Protein AF-A0A8H5ABA1-F1 (afdb_monomer)

Solvent-accessible surface area (backbone atoms only — not comparable to full-atom values): 14174 Å² total; per-residue (Å²): 134,87,80,93,85,85,88,86,86,80,90,87,81,85,88,85,90,87,79,84,88,81,73,95,83,83,89,69,83,81,77,75,75,82,76,82,90,79,86,84,88,84,86,84,89,81,84,84,83,75,89,74,81,84,80,85,84,81,91,81,83,88,80,76,78,70,69,76,76,66,73,81,74,84,78,81,83,79,94,67,97,70,80,78,72,83,76,75,87,69,77,74,77,87,76,84,76,78,67,54,47,31,68,56,52,50,43,66,71,47,44,64,60,54,41,71,76,38,77,88,59,51,71,73,55,53,51,49,56,51,53,51,52,61,68,74,49,56,66,71,60,54,49,52,35,40,53,55,19,51,49,42,39,50,53,45,42,71,77,38,73,85,68,71,93,74,84,80,82,77,71,93,62,76,97,71,92,75,82,95,69,80,97,80,73,92,64,49,42,95,88,73,68,51,111

Nearest PDB structures (foldseek):
  4y60-assembly1_C  TM=9.584E-01  e=4.873E-05  Mus musculus
  6jrp-assembly2_D  TM=9.651E-01  e=6.638E-05  Homo sapiens
  1j47-assembly1_A  TM=8.365E-01  e=3.161E-05  Homo sapiens
  7m5w-assembly1_A  TM=9.621E-01  e=2.751E-04  Homo sapiens
  2e6o-assembly1_A  TM=7.497E-01  e=4.177E-03  Homo sapiens

Sequence (195 aa):
MTQVISLVTPSQAMTPAHSPMDSDDYDRPRAFRALPDTPDSPSPRTAGLGRKRAAPINTSDASYGRLERLKLSTPSSMASNEATRDICLCTPAPKIPRPRNAFILYRQHHQAQVVARNPNLSNPDISKIIGEQWKDEPQEVKDNWKALADEEKQRHQQQYPDYRYQPRRGNKSQGHRSGSISADESGRCLKCNLR

Radius of gyration: 35.06 Å; Cα contacts (8 Å, |Δi|>4): 53; chains: 1; bounding box: 116×77×76 Å

pLDDT: mean 70.55, std 21.97, range [37.62, 98.69]

Foldseek 3Di:
DDDDDDDDDDDDDDDDDDDDPDDDDDPDPPPPDDDDDDDDDDDDDDDDDDDDDDDDDDPDPPPDPPPVVPPPDDDPDDDDPPPPPPDPPDDPDDDDDDQDALLRVQCVVCLVVLCVVPVPDDPVVSSVVSVVVVVVDDPVSSVVSRVVSVVSNVVSCVVCVPDDDDDDPDDPDDDDDDDDDDDDPPDADPVPRDD

InterPro domains:
  IPR009071 High mobility group box domain [PF00505] (96-164)
  IPR009071 High mobility group box domain [PS50118] (96-164)
  IPR009071 High mobility group box domain [SM00398] (95-165)
  IPR036910 High mobility group box domain superfamily [G3DSA:1.10.30.10] (93-175)
  IPR036910 High mobility group box domain superfamily [SSF47095] (95-174)
  IPR050140 SRY-related HMG-box transcription factor-like [PTHR10270] (53-176)

Structure (mmCIF, N/CA/C/O backbone):
data_AF-A0A8H5ABA1-F1
#
_entry.id   AF-A0A8H5ABA1-F1
#
loop_
_atom_site.group_PDB
_atom_site.id
_atom_site.type_symbol
_atom_site.label_atom_id
_atom_site.label_alt_id
_atom_site.label_comp_id
_atom_site.label_asym_id
_atom_site.label_entity_id
_atom_site.label_seq_id
_atom_site.pdbx_PDB_ins_code
_atom_site.Cartn_x
_atom_site.Cartn_y
_atom_site.Cartn_z
_atom_site.occupancy
_atom_site.B_iso_or_equiv
_atom_site.auth_seq_id
_atom_site.auth_comp_id
_at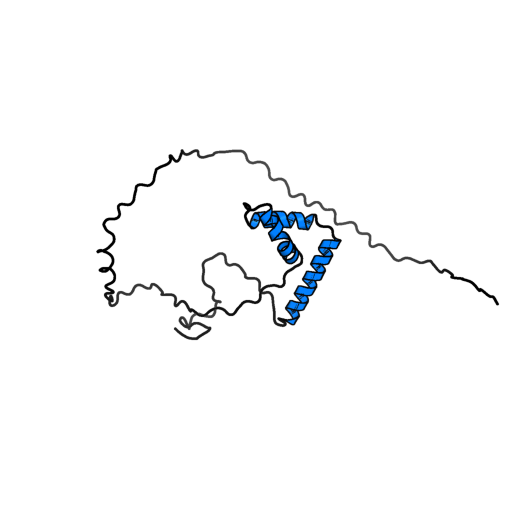om_site.auth_asym_id
_atom_site.auth_atom_id
_atom_site.pdbx_PDB_model_num
ATOM 1 N N . MET A 1 1 ? -59.395 -9.470 -33.424 1.00 51.16 1 MET A N 1
ATOM 2 C CA . MET A 1 1 ? -59.082 -10.906 -33.561 1.00 51.16 1 MET A CA 1
ATOM 3 C C . MET A 1 1 ? -57.761 -11.108 -32.816 1.00 51.16 1 MET A C 1
ATOM 5 O O . MET A 1 1 ? -56.730 -10.804 -33.387 1.00 51.16 1 MET A O 1
ATOM 9 N N . THR A 1 2 ? -57.718 -11.214 -31.477 1.00 44.34 2 THR A N 1
ATOM 10 C CA . THR A 1 2 ? -58.037 -12.405 -30.638 1.00 44.34 2 THR A CA 1
ATOM 11 C C . THR A 1 2 ? -57.297 -13.631 -31.197 1.00 44.34 2 THR A C 1
ATOM 13 O O . THR A 1 2 ? -57.563 -13.970 -32.342 1.00 44.34 2 THR A O 1
ATOM 16 N N . GLN A 1 3 ? -56.342 -14.299 -30.534 1.00 55.69 3 GLN A N 1
ATOM 17 C CA . GLN A 1 3 ? -56.341 -14.955 -29.207 1.00 55.69 3 GLN A CA 1
ATOM 18 C C . GLN A 1 3 ? -54.867 -15.122 -28.719 1.00 55.69 3 GLN A C 1
ATOM 20 O O . GLN A 1 3 ? -53.991 -15.350 -29.544 1.00 55.69 3 GLN A O 1
ATOM 25 N N . VAL A 1 4 ? -54.478 -14.741 -27.492 1.00 60.38 4 VAL A N 1
ATOM 26 C CA . VAL A 1 4 ? -54.249 -15.55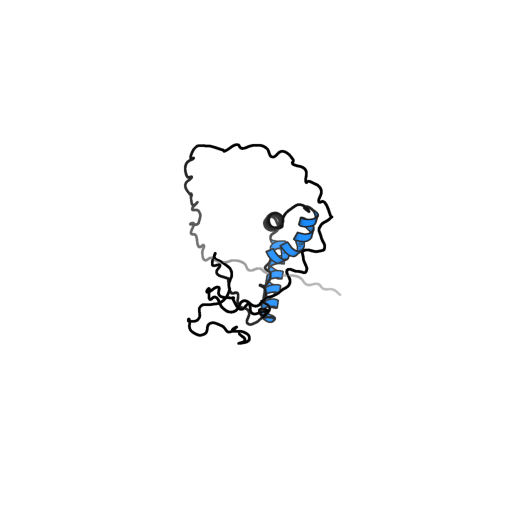8 -26.260 1.00 60.38 4 VAL A CA 1
ATOM 27 C C . VAL A 1 4 ? -54.007 -17.072 -26.421 1.00 60.38 4 VAL A C 1
ATOM 29 O O . VAL A 1 4 ? -54.824 -17.718 -27.055 1.00 60.38 4 VAL A O 1
ATOM 32 N N . ILE A 1 5 ? -52.935 -17.601 -25.793 1.00 62.62 5 ILE A N 1
ATOM 33 C CA . ILE A 1 5 ? -52.704 -18.948 -25.178 1.00 62.62 5 ILE A CA 1
ATOM 34 C C . ILE A 1 5 ? -51.274 -18.881 -24.573 1.00 62.62 5 ILE A C 1
ATOM 36 O O . ILE A 1 5 ? -50.308 -18.726 -25.310 1.00 62.62 5 ILE A O 1
ATOM 40 N N . SER A 1 6 ? -51.088 -18.622 -23.275 1.00 58.19 6 SER A N 1
ATOM 41 C CA . SER A 1 6 ? -51.145 -19.505 -22.088 1.00 58.19 6 SER A CA 1
ATOM 42 C C . SER A 1 6 ? -49.814 -20.184 -21.726 1.00 58.19 6 SER A C 1
ATOM 44 O O . SER A 1 6 ? -49.216 -20.928 -22.493 1.00 58.19 6 SER A O 1
ATOM 46 N N . LEU A 1 7 ? -49.408 -19.882 -20.492 1.00 65.62 7 LEU A N 1
ATOM 47 C CA . LEU A 1 7 ? -48.291 -20.378 -19.691 1.00 65.62 7 LEU A CA 1
ATOM 48 C C . LEU A 1 7 ? -48.479 -21.864 -19.353 1.00 65.62 7 LEU A C 1
ATOM 50 O O . LEU A 1 7 ? -49.601 -22.223 -19.018 1.00 65.62 7 LEU A O 1
ATOM 54 N N . VAL A 1 8 ? -47.407 -22.665 -19.303 1.00 68.31 8 VAL A N 1
ATOM 55 C CA . VAL A 1 8 ? -47.240 -23.792 -18.355 1.00 68.31 8 VAL A CA 1
ATOM 56 C C . VAL A 1 8 ? -45.751 -24.160 -18.259 1.00 68.31 8 VAL A C 1
ATOM 58 O O . VAL A 1 8 ? -45.113 -24.510 -19.249 1.00 68.31 8 VAL A O 1
ATOM 61 N N . THR A 1 9 ? -45.220 -24.111 -17.039 1.00 59.03 9 THR A N 1
ATOM 62 C CA . THR A 1 9 ? -44.038 -24.847 -16.570 1.00 59.03 9 THR A CA 1
ATOM 63 C C . THR A 1 9 ? -44.479 -26.166 -15.925 1.00 59.03 9 THR A C 1
ATOM 65 O O . THR A 1 9 ? -45.538 -26.226 -15.301 1.00 59.03 9 THR A O 1
ATOM 68 N N . PRO A 1 10 ? -43.641 -27.210 -15.996 1.00 64.19 10 PRO A N 1
ATOM 69 C CA . PRO A 1 10 ? -43.435 -28.076 -14.831 1.00 64.19 10 PRO A CA 1
ATOM 70 C C . PRO A 1 10 ? -41.925 -28.292 -14.607 1.00 64.19 10 PRO A C 1
ATOM 72 O O . PRO A 1 10 ? -41.175 -28.566 -15.536 1.00 64.19 10 PRO A O 1
ATOM 75 N N . SER A 1 11 ? -41.382 -27.964 -13.434 1.00 55.19 11 SER A N 1
ATOM 76 C CA . SER A 1 11 ? -41.339 -28.823 -12.240 1.00 55.19 11 SER A CA 1
ATOM 77 C C . SER A 1 11 ? -40.703 -30.187 -12.509 1.00 55.19 11 SER A C 1
ATOM 79 O O . SER A 1 11 ? -41.355 -31.083 -13.038 1.00 55.19 11 SER A O 1
ATOM 81 N N . GLN A 1 12 ? -39.452 -30.352 -12.074 1.00 58.91 12 GLN A N 1
ATOM 82 C CA . GLN A 1 12 ? -39.004 -31.596 -11.458 1.00 58.91 12 GLN A CA 1
ATOM 83 C C . GLN A 1 12 ? -37.875 -31.298 -10.466 1.00 58.91 12 GLN A C 1
ATOM 85 O O . GLN A 1 12 ? -36.869 -30.673 -10.794 1.00 58.91 12 GLN A O 1
ATOM 90 N N . ALA A 1 13 ? -38.110 -31.720 -9.230 1.00 48.12 13 ALA A N 1
ATOM 91 C CA . ALA A 1 13 ? -37.216 -31.649 -8.090 1.00 48.12 13 ALA A CA 1
ATOM 92 C C . ALA A 1 13 ? -36.907 -33.077 -7.594 1.00 48.12 13 ALA A C 1
ATOM 94 O O . ALA A 1 13 ? -37.678 -33.992 -7.876 1.00 48.12 13 ALA A O 1
ATOM 95 N N . MET A 1 14 ? -35.869 -33.171 -6.743 1.00 50.00 14 MET A N 1
ATOM 96 C CA . MET A 1 14 ? -35.534 -34.244 -5.770 1.00 50.00 14 MET A CA 1
ATOM 97 C C . MET A 1 14 ? -34.634 -35.387 -6.314 1.00 50.00 14 MET A C 1
ATOM 99 O O . MET A 1 14 ? -35.078 -36.162 -7.149 1.00 50.00 14 MET A O 1
ATOM 103 N N . THR A 1 15 ? -33.299 -35.349 -6.091 1.00 58.69 15 THR A N 1
ATOM 104 C CA . THR A 1 15 ? -32.461 -35.873 -4.948 1.00 58.69 15 THR A CA 1
ATOM 105 C C . THR A 1 15 ? -32.155 -37.393 -5.080 1.00 58.69 15 THR A C 1
ATOM 107 O O . THR A 1 15 ? -32.969 -38.056 -5.712 1.00 58.69 15 THR A O 1
ATOM 110 N N . PRO A 1 16 ? -31.033 -37.995 -4.567 1.00 56.44 16 PRO A N 1
ATOM 111 C CA . PRO A 1 16 ? -30.396 -37.709 -3.267 1.00 56.44 16 PRO A CA 1
ATOM 112 C C . PRO A 1 16 ? -28.855 -37.874 -3.095 1.00 56.44 16 PRO A C 1
ATOM 114 O O . PRO A 1 16 ? -28.155 -38.506 -3.874 1.00 56.44 16 PRO A O 1
ATOM 117 N N . ALA A 1 17 ? -28.388 -37.280 -1.987 1.00 48.94 17 ALA A N 1
ATOM 118 C CA . ALA A 1 17 ? -27.427 -37.759 -0.977 1.00 48.94 17 ALA A CA 1
ATOM 119 C C . ALA A 1 17 ? -26.106 -38.468 -1.361 1.00 48.94 17 ALA A C 1
ATOM 121 O O . ALA A 1 17 ? -26.095 -39.615 -1.791 1.00 48.94 17 ALA A O 1
ATOM 122 N N . HIS A 1 18 ? -24.994 -37.831 -0.971 1.00 48.66 18 HIS A N 1
ATOM 123 C CA . HIS A 1 18 ? -23.784 -38.433 -0.377 1.00 48.66 18 HIS A CA 1
ATOM 124 C C . HIS A 1 18 ? -22.850 -37.279 0.033 1.00 48.66 18 HIS A C 1
ATOM 126 O O . HIS A 1 18 ? -22.703 -36.335 -0.731 1.00 48.66 18 HIS A O 1
ATOM 132 N N . SER A 1 19 ? -22.088 -37.261 1.117 1.00 55.72 19 SER A N 1
ATOM 133 C CA . SER A 1 19 ? -22.334 -37.515 2.536 1.00 55.72 19 SER A CA 1
ATOM 134 C C . SER A 1 19 ? -21.468 -36.475 3.277 1.00 55.72 19 SER A C 1
ATOM 136 O O . SER A 1 19 ? -20.511 -35.959 2.689 1.00 55.72 19 SER A O 1
ATOM 138 N N . PRO A 1 20 ? -21.777 -36.143 4.536 1.00 56.31 20 PRO A N 1
ATOM 139 C CA . PRO A 1 20 ? -21.036 -35.150 5.304 1.00 56.31 20 PRO A CA 1
ATOM 140 C C . PRO A 1 20 ? -19.665 -35.708 5.713 1.00 56.31 20 PRO A C 1
ATOM 142 O O . PRO A 1 20 ? -19.592 -36.785 6.302 1.00 56.31 20 PRO A O 1
ATOM 145 N N . MET A 1 21 ? -18.577 -34.983 5.427 1.00 53.56 21 MET A N 1
ATOM 146 C CA . MET A 1 21 ? -17.351 -35.153 6.209 1.00 53.56 21 MET A CA 1
ATOM 147 C C . MET A 1 21 ? -17.543 -34.410 7.525 1.00 53.56 21 MET A C 1
ATOM 149 O O . MET A 1 21 ? -17.307 -33.209 7.627 1.00 53.56 21 MET A O 1
ATOM 153 N N . ASP A 1 22 ? -18.045 -35.165 8.491 1.00 47.31 22 ASP A N 1
ATOM 154 C CA . ASP A 1 22 ? -17.923 -34.884 9.907 1.00 47.31 22 ASP A CA 1
ATOM 155 C C . ASP A 1 22 ? -16.508 -35.275 10.349 1.00 47.31 22 ASP A C 1
ATOM 157 O O . ASP A 1 22 ? -16.090 -36.425 10.192 1.00 47.31 22 ASP A O 1
ATOM 161 N N . SER A 1 23 ? -15.761 -34.293 10.837 1.00 51.62 23 SER A N 1
ATOM 162 C CA . SER A 1 23 ? -14.707 -34.522 11.818 1.00 51.62 23 SER A CA 1
ATOM 163 C C . SER A 1 23 ? -14.341 -33.176 12.427 1.00 51.62 23 SER A C 1
ATOM 165 O O . SER A 1 23 ? -13.469 -32.451 11.939 1.00 51.62 23 SER A O 1
ATOM 167 N N . ASP A 1 24 ? -15.090 -32.854 13.477 1.00 53.28 24 ASP A N 1
ATOM 168 C CA . ASP A 1 24 ? -14.628 -32.103 14.636 1.00 53.28 24 ASP A CA 1
ATOM 169 C C . ASP A 1 24 ? -13.178 -32.474 14.993 1.00 53.28 24 ASP A C 1
ATOM 171 O O . ASP A 1 24 ? -12.938 -33.576 15.475 1.00 53.28 24 ASP A O 1
ATOM 175 N N . ASP A 1 25 ? -12.216 -31.573 14.757 1.00 53.62 25 ASP A N 1
ATOM 176 C CA . ASP A 1 25 ? -10.965 -31.467 15.538 1.00 53.62 25 ASP A CA 1
ATOM 177 C C . ASP A 1 25 ? -10.196 -30.180 15.165 1.00 53.62 25 ASP A C 1
ATOM 179 O O . ASP A 1 25 ? -9.108 -30.213 14.596 1.00 53.62 25 ASP A O 1
ATOM 183 N N . TYR A 1 26 ? -10.763 -28.996 15.421 1.00 50.25 26 TYR A N 1
ATOM 184 C CA . TYR A 1 26 ? -9.972 -27.749 15.392 1.00 50.25 26 TYR A CA 1
ATOM 185 C C . TYR A 1 26 ? -10.274 -26.795 16.548 1.00 50.25 26 TYR A C 1
ATOM 187 O O . TYR A 1 26 ? -9.886 -25.627 16.505 1.00 50.25 26 TYR A O 1
ATOM 195 N N . ASP A 1 27 ? -10.874 -27.305 17.624 1.00 55.22 27 ASP A N 1
ATOM 196 C CA . ASP A 1 27 ? -10.922 -26.598 18.899 1.00 55.22 27 ASP A CA 1
ATOM 197 C C . ASP A 1 27 ? -9.919 -27.216 19.875 1.00 55.22 27 ASP A C 1
ATOM 199 O O . ASP A 1 27 ? -10.222 -28.054 20.724 1.00 55.22 27 ASP A O 1
ATOM 203 N N . ARG A 1 28 ? -8.656 -26.810 19.720 1.00 50.25 28 ARG A N 1
ATOM 204 C CA . ARG A 1 28 ? -7.678 -26.938 20.796 1.00 50.25 28 ARG A CA 1
ATOM 205 C C . ARG A 1 28 ? -7.154 -25.551 21.142 1.00 50.25 28 ARG A C 1
ATOM 207 O O . ARG A 1 28 ? -6.249 -25.061 20.458 1.00 50.25 28 ARG A O 1
ATOM 214 N N . PRO A 1 29 ? -7.638 -24.917 22.224 1.00 51.06 29 PRO A N 1
ATOM 215 C CA . PRO A 1 29 ? -6.993 -23.728 22.741 1.00 51.06 29 PRO A CA 1
ATOM 216 C C . PRO A 1 29 ? -5.587 -24.125 23.188 1.00 51.06 29 PRO A C 1
ATOM 218 O O . PRO A 1 29 ? -5.384 -24.903 24.125 1.00 51.06 29 PRO A O 1
ATOM 221 N N . ARG A 1 30 ? -4.577 -23.598 22.494 1.00 52.47 30 ARG A N 1
ATOM 222 C CA . ARG A 1 30 ? -3.191 -23.667 22.949 1.00 52.47 30 ARG A CA 1
ATOM 223 C C . ARG A 1 30 ? -3.074 -22.760 24.168 1.00 52.47 30 ARG A C 1
ATOM 225 O O . ARG A 1 30 ? -2.699 -21.598 24.050 1.00 52.47 30 ARG A O 1
ATOM 232 N N . ALA A 1 31 ? -3.406 -23.312 25.331 1.00 48.41 31 ALA A N 1
ATOM 233 C CA . ALA A 1 31 ? -3.096 -22.748 26.630 1.00 48.41 31 ALA A CA 1
ATOM 234 C C . ALA A 1 31 ? -1.573 -22.584 26.731 1.00 48.41 31 ALA A C 1
ATOM 236 O O . ALA A 1 31 ? -0.842 -23.495 27.127 1.00 48.41 31 ALA A O 1
ATOM 237 N N . PHE A 1 32 ? -1.072 -21.420 26.320 1.00 47.56 32 PHE A N 1
ATOM 238 C CA . PHE A 1 32 ? 0.239 -20.977 26.745 1.00 47.56 32 PHE A CA 1
ATOM 239 C C . PHE A 1 32 ? 0.113 -20.609 28.214 1.00 47.56 32 PHE A C 1
ATOM 241 O O . PHE A 1 32 ? -0.522 -19.627 28.585 1.00 47.56 32 PHE A O 1
ATOM 248 N N . ARG A 1 33 ? 0.680 -21.497 29.028 1.00 52.53 33 ARG A N 1
ATOM 249 C CA . ARG A 1 33 ? 0.910 -21.345 30.457 1.00 52.53 33 ARG A CA 1
ATOM 250 C C . ARG A 1 33 ? 1.321 -19.907 30.775 1.00 52.53 33 ARG A C 1
ATOM 252 O O . ARG A 1 33 ? 2.333 -19.430 30.263 1.00 52.53 33 ARG A O 1
ATOM 259 N N . ALA A 1 34 ? 0.537 -19.268 31.638 1.00 48.47 34 ALA A N 1
ATOM 260 C CA . ALA A 1 34 ? 0.947 -18.086 32.371 1.00 48.47 34 ALA A CA 1
ATOM 261 C C . ALA A 1 34 ? 2.266 -18.397 33.097 1.00 48.47 34 ALA A C 1
ATOM 263 O O . ALA A 1 34 ? 2.369 -19.403 33.804 1.00 48.47 34 ALA A O 1
ATOM 264 N N . LEU A 1 35 ? 3.284 -17.572 32.863 1.00 51.94 35 LEU A N 1
ATOM 265 C CA . LEU A 1 35 ? 4.481 -17.554 33.693 1.00 51.94 35 LEU A CA 1
ATOM 266 C C . LEU A 1 35 ? 4.180 -16.714 34.944 1.00 51.94 35 LEU A C 1
ATOM 268 O O . LEU A 1 35 ? 3.518 -15.685 34.811 1.00 51.94 35 LEU A O 1
ATOM 272 N N . PRO A 1 36 ? 4.620 -17.156 36.133 1.00 54.94 36 PRO A N 1
ATOM 273 C CA . PRO A 1 36 ? 4.334 -16.481 37.392 1.00 54.94 36 PRO A CA 1
ATOM 274 C C . PRO A 1 36 ? 5.059 -15.137 37.515 1.00 54.94 36 PRO A C 1
ATOM 276 O O . PRO A 1 36 ? 6.188 -14.973 37.045 1.00 54.94 36 PRO A O 1
ATOM 279 N N . ASP A 1 37 ? 4.383 -14.213 38.195 1.00 42.53 37 ASP A N 1
ATOM 280 C CA . ASP A 1 37 ? 4.846 -12.885 38.583 1.00 42.53 37 ASP A CA 1
ATOM 281 C C . ASP A 1 37 ? 6.183 -12.933 39.335 1.00 42.53 37 ASP A C 1
ATOM 283 O O . ASP A 1 37 ? 6.327 -13.615 40.351 1.00 42.53 37 ASP A O 1
ATOM 287 N N . THR A 1 38 ? 7.162 -12.159 38.863 1.00 58.75 38 THR A N 1
ATOM 288 C CA . THR A 1 38 ? 8.376 -11.845 39.626 1.00 58.75 38 THR A CA 1
ATOM 289 C C . THR A 1 38 ? 8.263 -10.438 40.222 1.00 58.75 38 THR A C 1
ATOM 291 O O . THR A 1 38 ? 8.012 -9.497 39.463 1.00 58.75 38 THR A O 1
ATOM 294 N N . PRO A 1 39 ? 8.466 -10.266 41.540 1.00 49.66 39 PRO A N 1
ATOM 295 C CA . PRO A 1 39 ? 8.353 -8.978 42.211 1.00 49.66 39 PRO A CA 1
ATOM 296 C C . PRO A 1 39 ? 9.597 -8.087 42.042 1.00 49.66 39 PRO A C 1
ATOM 298 O O . PRO A 1 39 ? 10.729 -8.536 42.179 1.00 49.66 39 PRO A O 1
ATOM 301 N N . ASP A 1 40 ? 9.294 -6.820 41.762 1.00 39.88 40 ASP A N 1
ATOM 302 C CA . ASP A 1 40 ? 9.840 -5.551 42.271 1.00 39.88 40 ASP A CA 1
ATOM 303 C C . ASP A 1 40 ? 11.366 -5.261 42.376 1.00 39.88 40 ASP A C 1
ATOM 305 O O . ASP A 1 40 ? 12.124 -5.919 43.085 1.00 39.88 40 ASP A O 1
ATOM 309 N N . SER A 1 41 ? 11.692 -4.081 41.815 1.00 37.62 41 SER A N 1
ATOM 310 C CA . SER A 1 41 ? 12.657 -3.050 42.264 1.00 37.62 41 SER A CA 1
ATOM 311 C C . SER A 1 41 ? 14.141 -3.082 41.837 1.00 37.62 41 SER A C 1
ATOM 313 O O . SER A 1 41 ? 14.695 -4.153 41.604 1.00 37.62 41 SER A O 1
ATOM 315 N N . PRO A 1 42 ? 14.860 -1.921 41.820 1.00 48.91 42 PRO A N 1
ATOM 316 C CA . PRO A 1 42 ? 14.418 -0.515 41.927 1.00 48.91 42 PRO A CA 1
ATOM 317 C C . PRO A 1 42 ? 14.987 0.454 40.851 1.00 48.91 42 PRO A C 1
ATOM 319 O O . PRO A 1 42 ? 15.981 0.203 40.172 1.00 48.91 42 PRO A O 1
ATOM 322 N N . SER A 1 43 ? 14.355 1.628 40.757 1.00 48.88 43 SER A N 1
ATOM 323 C CA . SER A 1 43 ? 14.750 2.818 39.980 1.00 48.88 43 SER A CA 1
ATOM 324 C C . SER A 1 43 ? 16.113 3.425 40.360 1.00 48.88 43 SER A C 1
ATOM 326 O O . SER A 1 43 ? 16.466 3.427 41.539 1.00 48.88 43 SER A O 1
ATOM 328 N N . PRO A 1 44 ? 16.759 4.178 39.448 1.00 46.34 44 PRO A N 1
ATOM 329 C CA . PRO A 1 44 ? 17.632 5.284 39.817 1.00 46.34 44 PRO A CA 1
ATOM 330 C C . PRO A 1 44 ? 16.985 6.644 39.510 1.00 46.34 44 PRO A C 1
ATOM 332 O O . PRO A 1 44 ? 16.639 6.975 38.376 1.00 46.34 44 PRO A O 1
ATOM 335 N N . ARG A 1 45 ? 16.865 7.455 40.563 1.00 46.25 45 ARG A N 1
ATOM 336 C CA . ARG A 1 45 ? 16.686 8.910 40.511 1.00 46.25 45 ARG A CA 1
ATOM 337 C C . ARG A 1 45 ? 18.034 9.569 40.211 1.00 46.25 45 ARG A C 1
ATOM 339 O O . ARG A 1 45 ? 18.955 9.355 40.986 1.00 46.25 45 ARG A O 1
ATOM 346 N N . THR A 1 46 ? 18.109 10.465 39.230 1.00 47.44 46 THR A N 1
ATOM 347 C CA . THR A 1 46 ? 19.063 11.597 39.194 1.00 47.44 46 THR A CA 1
ATOM 348 C C . THR A 1 46 ? 18.433 12.724 38.359 1.00 47.44 46 THR A C 1
ATOM 350 O O . THR A 1 46 ? 18.013 12.523 37.229 1.00 47.44 46 THR A O 1
ATOM 353 N N . ALA A 1 47 ? 18.021 13.816 39.006 1.00 44.31 47 ALA A N 1
ATOM 354 C CA . ALA A 1 47 ? 18.759 15.079 39.149 1.00 44.31 47 ALA A CA 1
ATOM 355 C C . ALA A 1 47 ? 18.572 16.025 37.941 1.00 44.31 47 ALA A C 1
ATOM 357 O O . ALA A 1 47 ? 18.878 15.698 36.799 1.00 44.31 47 ALA A O 1
ATOM 358 N N . GLY A 1 48 ? 18.003 17.201 38.224 1.00 43.34 48 GLY A N 1
ATOM 359 C CA . GLY A 1 48 ? 17.490 18.151 37.243 1.00 43.34 48 GLY A CA 1
ATOM 360 C C . GLY A 1 48 ? 18.546 18.818 36.363 1.00 43.34 48 GLY A C 1
ATOM 361 O O . GLY A 1 48 ? 19.622 19.207 36.813 1.00 43.34 48 GLY A O 1
ATOM 362 N N . LEU A 1 49 ? 18.179 19.032 35.100 1.00 53.53 49 LEU A N 1
ATOM 363 C CA . LEU A 1 49 ? 18.935 19.858 34.168 1.00 53.53 49 LEU A CA 1
ATOM 364 C C . LEU A 1 49 ? 18.402 21.291 34.226 1.00 53.53 49 LEU A C 1
ATOM 366 O O . LEU A 1 49 ? 17.402 21.653 33.604 1.00 53.53 49 LEU A O 1
ATOM 370 N N . GLY A 1 50 ? 19.093 22.107 35.021 1.00 44.41 50 GLY A N 1
ATOM 371 C CA . GLY A 1 50 ? 18.978 23.557 34.979 1.00 44.41 50 GLY A CA 1
ATOM 372 C C . GLY A 1 50 ? 19.325 24.086 33.587 1.00 44.41 50 GLY A C 1
ATOM 373 O O . GLY A 1 50 ? 20.304 23.674 32.966 1.00 44.41 50 GLY A O 1
ATOM 374 N N . ARG A 1 51 ? 18.510 25.024 33.105 1.00 53.28 51 ARG A N 1
ATOM 375 C CA . ARG A 1 51 ? 18.710 25.751 31.848 1.00 53.28 51 ARG A CA 1
ATOM 376 C C . ARG A 1 51 ? 20.035 26.518 31.921 1.00 53.28 51 ARG A C 1
ATOM 378 O O . ARG A 1 51 ? 20.163 27.443 32.720 1.00 53.28 51 ARG A O 1
ATOM 385 N N . LYS A 1 52 ? 21.015 26.161 31.092 1.00 52.31 52 LYS A N 1
ATOM 386 C CA . LYS A 1 52 ? 22.238 26.951 30.885 1.00 52.31 52 LYS A CA 1
ATOM 387 C C . LYS A 1 52 ? 22.082 27.676 29.543 1.00 52.31 52 LYS A C 1
ATOM 389 O O . LYS A 1 52 ? 21.943 27.035 28.507 1.00 52.31 52 LYS A O 1
ATOM 394 N N . ARG A 1 53 ? 22.012 29.010 29.585 1.00 50.91 53 ARG A N 1
ATOM 395 C CA . ARG A 1 53 ? 21.971 29.897 28.407 1.00 50.91 53 ARG A CA 1
ATOM 396 C C . ARG A 1 53 ? 23.243 29.712 27.567 1.00 50.91 53 ARG A C 1
ATOM 398 O O . ARG A 1 53 ? 24.322 29.568 28.135 1.00 50.91 53 ARG A O 1
ATOM 405 N N . ALA A 1 54 ? 23.114 29.757 26.241 1.00 55.00 54 ALA A N 1
ATOM 406 C CA . ALA A 1 54 ? 24.252 29.817 25.327 1.00 55.00 54 ALA A CA 1
ATOM 407 C C . ALA A 1 54 ? 24.949 31.188 25.429 1.00 55.00 54 ALA A C 1
ATOM 409 O O . ALA A 1 54 ? 24.277 32.220 25.470 1.00 55.00 54 ALA A O 1
ATOM 410 N N . ALA A 1 55 ? 26.282 31.189 25.490 1.00 60.38 55 ALA A N 1
ATOM 411 C CA . ALA A 1 55 ? 27.101 32.399 25.440 1.00 60.38 55 ALA A CA 1
ATOM 412 C C . ALA A 1 55 ? 27.164 32.959 24.001 1.00 60.38 55 ALA A C 1
ATOM 414 O O . ALA A 1 55 ? 27.125 32.172 23.051 1.00 60.38 55 ALA A O 1
ATOM 415 N N . PRO A 1 56 ? 27.261 34.288 23.811 1.00 56.69 56 PRO A N 1
ATOM 416 C CA . PRO A 1 56 ? 27.336 34.890 22.485 1.00 56.69 56 PRO A CA 1
ATOM 417 C C . PRO A 1 56 ? 28.710 34.657 21.843 1.00 56.69 56 PRO A C 1
ATOM 419 O O . PRO A 1 56 ? 29.752 34.765 22.489 1.00 56.69 56 PRO A O 1
ATOM 422 N N . ILE A 1 57 ? 28.693 34.341 20.551 1.00 56.59 57 ILE A N 1
ATOM 423 C CA . ILE A 1 57 ? 29.878 34.122 19.719 1.00 56.59 57 ILE A CA 1
ATOM 424 C C . ILE A 1 57 ? 30.497 35.492 19.407 1.00 56.59 57 ILE A C 1
ATOM 426 O O . ILE A 1 57 ? 29.849 36.327 18.781 1.00 56.59 57 ILE A O 1
ATOM 430 N N . ASN A 1 58 ? 31.736 35.728 19.843 1.00 51.94 58 ASN A N 1
ATOM 431 C CA . ASN A 1 58 ? 32.512 36.908 19.458 1.00 51.94 58 ASN A CA 1
ATOM 432 C C . ASN A 1 58 ? 33.102 36.694 18.049 1.00 51.94 58 ASN A C 1
ATOM 434 O O . ASN A 1 58 ? 33.816 35.721 17.811 1.00 51.94 58 ASN A O 1
ATOM 438 N N . THR A 1 59 ? 32.764 37.571 17.104 1.00 56.69 59 THR A N 1
ATOM 439 C CA . THR A 1 59 ? 33.072 37.469 15.668 1.00 56.69 59 THR A CA 1
ATOM 440 C C . THR A 1 59 ? 34.296 38.295 15.265 1.00 56.69 59 THR A C 1
ATOM 442 O O . THR A 1 59 ? 34.198 39.137 14.373 1.00 56.69 59 THR A O 1
ATOM 445 N N . SER A 1 60 ? 35.456 38.080 15.889 1.00 56.81 60 SER A N 1
ATOM 446 C CA . SER A 1 60 ? 36.662 38.848 15.529 1.00 56.81 60 SER A CA 1
ATOM 447 C C . SER A 1 60 ? 37.937 38.034 15.307 1.00 56.81 60 SER A C 1
ATOM 449 O O . SER A 1 60 ? 39.019 38.588 15.453 1.00 56.81 60 SER A O 1
ATOM 451 N N . ASP A 1 61 ? 37.850 36.761 14.907 1.00 53.91 61 ASP A N 1
ATOM 452 C CA . ASP A 1 61 ? 39.055 36.036 14.457 1.00 53.91 61 ASP A CA 1
ATOM 453 C C . ASP A 1 61 ? 38.794 35.010 13.338 1.00 53.91 61 ASP A C 1
ATOM 455 O O . ASP A 1 61 ? 39.186 33.845 13.394 1.00 53.91 61 ASP A O 1
ATOM 459 N N . ALA A 1 62 ? 38.043 35.422 12.312 1.00 54.41 62 ALA A N 1
ATOM 460 C CA . ALA A 1 62 ? 37.519 34.515 11.287 1.00 54.41 62 ALA A CA 1
ATOM 461 C C . ALA A 1 62 ? 38.098 34.705 9.872 1.00 54.41 62 ALA A C 1
ATOM 463 O O . ALA A 1 62 ? 37.431 34.321 8.912 1.00 54.41 62 ALA A O 1
ATOM 464 N N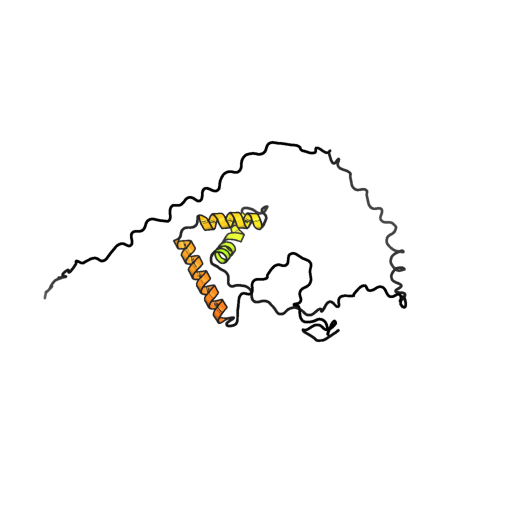 . SER A 1 63 ? 39.308 35.251 9.687 1.00 59.03 63 SER A N 1
ATOM 465 C CA . SER A 1 63 ? 39.827 35.414 8.311 1.00 59.03 63 SER A CA 1
ATOM 466 C C . SER A 1 63 ? 41.303 35.138 8.035 1.00 59.03 63 SER A C 1
ATOM 468 O O . SER A 1 63 ? 41.636 35.034 6.858 1.00 59.03 63 SER A O 1
ATOM 470 N N . TYR A 1 64 ? 42.178 34.893 9.017 1.00 55.25 64 TYR A N 1
ATOM 471 C CA . TYR A 1 64 ? 43.611 34.720 8.699 1.00 55.25 64 TYR A CA 1
ATOM 472 C C . TYR A 1 64 ? 44.203 33.328 8.970 1.00 55.25 64 TYR A C 1
ATOM 474 O O . TYR A 1 64 ? 45.240 32.992 8.408 1.00 55.25 64 TYR A O 1
ATOM 482 N N . GLY A 1 65 ? 43.521 32.451 9.714 1.00 52.03 65 GLY A N 1
ATOM 483 C CA . GLY A 1 65 ? 44.049 31.111 10.029 1.00 52.03 65 GLY A CA 1
ATOM 484 C C . GLY A 1 65 ? 43.720 29.989 9.031 1.00 52.03 65 GLY A C 1
ATOM 485 O O . GLY A 1 65 ? 44.260 28.890 9.148 1.00 52.03 65 GLY A O 1
ATOM 486 N N . ARG A 1 66 ? 42.807 30.206 8.070 1.00 53.56 66 ARG A N 1
ATOM 487 C CA . ARG A 1 66 ? 42.254 29.114 7.236 1.00 53.56 66 ARG A CA 1
ATOM 488 C C . ARG A 1 66 ? 42.965 28.899 5.893 1.00 53.56 66 ARG A C 1
ATOM 490 O O . ARG A 1 66 ? 42.803 27.828 5.316 1.00 53.56 66 ARG A O 1
ATOM 497 N N . LEU A 1 67 ? 43.776 29.844 5.418 1.00 50.25 67 LEU A N 1
ATOM 498 C CA . LEU A 1 67 ? 44.492 29.694 4.139 1.00 50.25 67 LEU A CA 1
ATOM 499 C C . LEU A 1 67 ? 45.874 29.031 4.270 1.00 50.25 67 LEU A C 1
ATOM 501 O O . LEU A 1 67 ? 46.314 28.378 3.331 1.00 50.25 67 LEU A O 1
ATOM 505 N N . GLU A 1 68 ? 46.518 29.075 5.440 1.00 48.62 68 GLU A N 1
ATOM 506 C CA . GLU A 1 68 ? 47.784 28.348 5.671 1.00 48.62 68 GLU A CA 1
ATOM 507 C C . GLU A 1 68 ? 47.588 26.835 5.887 1.00 48.62 68 GLU A C 1
ATOM 509 O O . GLU A 1 68 ? 48.529 26.055 5.765 1.00 48.62 68 GLU A O 1
ATOM 514 N N . ARG A 1 69 ? 46.349 26.372 6.113 1.00 56.34 69 ARG A N 1
ATOM 515 C CA . ARG A 1 69 ? 46.014 24.937 6.201 1.00 56.34 69 ARG A CA 1
ATOM 516 C C . ARG A 1 69 ? 45.555 24.341 4.859 1.00 56.34 69 ARG A C 1
ATOM 518 O O . ARG A 1 69 ? 44.782 23.389 4.836 1.00 56.34 69 ARG A O 1
ATOM 525 N N . LEU A 1 70 ? 46.009 24.905 3.741 1.00 53.75 70 LEU A N 1
ATOM 526 C CA . LEU A 1 70 ? 45.859 24.319 2.400 1.00 53.75 70 LEU A CA 1
ATOM 527 C C . LEU A 1 70 ? 47.212 24.029 1.727 1.00 53.75 70 LEU A C 1
ATOM 529 O O . LEU A 1 70 ? 47.264 23.754 0.531 1.00 53.75 70 LEU A O 1
ATOM 533 N N . LYS A 1 71 ? 48.314 24.021 2.488 1.00 48.22 71 LYS A N 1
ATOM 534 C CA . LYS A 1 71 ? 49.581 23.447 2.023 1.00 48.22 71 LYS A CA 1
ATOM 535 C C . LYS A 1 71 ? 49.506 21.922 2.121 1.00 48.22 71 LYS A C 1
ATOM 537 O O . LYS A 1 71 ? 49.793 21.338 3.161 1.00 48.22 71 LYS A O 1
ATOM 542 N N . LEU A 1 72 ? 49.092 21.282 1.029 1.00 45.91 72 LEU A N 1
ATOM 543 C CA . LEU A 1 72 ? 49.309 19.856 0.789 1.00 45.91 72 LEU A CA 1
ATOM 544 C C . LEU A 1 72 ? 50.800 19.640 0.502 1.00 45.91 72 LEU A C 1
ATOM 546 O O . LEU A 1 72 ? 51.243 19.677 -0.642 1.00 45.91 72 LEU A O 1
ATOM 550 N N . SER A 1 73 ? 51.589 19.445 1.553 1.00 46.41 73 SER A N 1
ATOM 551 C CA . SER A 1 73 ? 52.872 18.760 1.452 1.00 46.41 73 SER A CA 1
ATOM 552 C C . SER A 1 73 ? 52.596 17.264 1.322 1.00 46.41 73 SER A C 1
ATOM 554 O O . SER A 1 73 ? 52.006 16.663 2.213 1.00 46.41 73 SER A O 1
ATOM 556 N N . THR A 1 74 ? 53.001 16.664 0.204 1.00 50.84 74 THR A N 1
ATOM 557 C CA . THR A 1 74 ? 53.011 15.212 -0.009 1.00 50.84 74 THR A CA 1
ATOM 558 C C . THR A 1 74 ? 53.970 14.561 0.996 1.00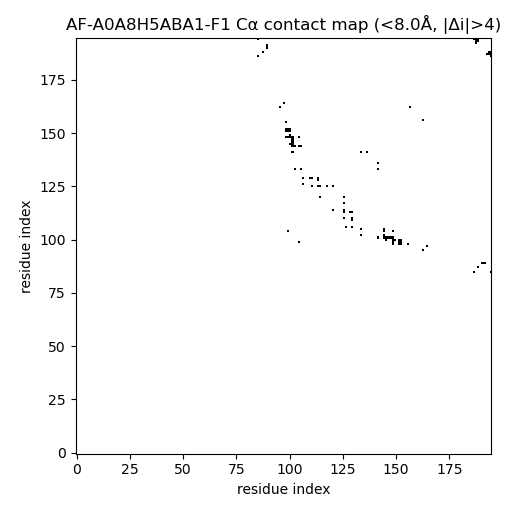 50.84 74 THR A C 1
ATOM 560 O O . THR A 1 74 ? 55.178 14.788 0.878 1.00 50.84 74 THR A O 1
ATOM 563 N N . PRO A 1 75 ? 53.519 13.747 1.972 1.00 45.06 75 PRO A N 1
ATOM 564 C CA . PRO A 1 75 ? 54.439 12.919 2.729 1.00 45.06 75 PRO A CA 1
ATOM 565 C C . PRO A 1 75 ? 54.735 11.661 1.909 1.00 45.06 75 PRO A C 1
ATOM 567 O O . PRO A 1 75 ? 53.877 10.808 1.686 1.00 45.06 75 PRO A O 1
ATOM 570 N N . SER A 1 76 ? 55.976 11.575 1.439 1.00 43.06 76 SER A N 1
ATOM 571 C CA . SER A 1 76 ? 56.574 10.332 0.970 1.00 43.06 76 SER A CA 1
ATOM 572 C C . SER A 1 76 ? 56.532 9.290 2.095 1.00 43.06 76 SER A C 1
ATOM 574 O O . SER A 1 76 ? 57.078 9.515 3.170 1.00 43.06 76 SER A O 1
ATOM 576 N N . SER A 1 77 ? 55.852 8.178 1.815 1.00 49.69 77 SER A N 1
ATOM 577 C CA . SER A 1 77 ? 56.055 6.827 2.349 1.00 49.69 77 SER A CA 1
ATOM 578 C C . SER A 1 77 ? 56.320 6.668 3.856 1.00 49.69 77 SER A C 1
ATOM 580 O O . SER A 1 77 ? 57.462 6.638 4.303 1.00 49.69 77 SER A O 1
ATOM 582 N N . MET A 1 78 ? 55.255 6.404 4.618 1.00 42.16 78 MET A N 1
ATOM 583 C CA . MET A 1 78 ? 55.306 5.534 5.800 1.00 42.16 78 MET A CA 1
ATOM 584 C C . MET A 1 78 ? 54.112 4.579 5.725 1.00 42.16 78 MET A C 1
ATOM 586 O O . MET A 1 78 ? 52.958 4.979 5.865 1.00 42.16 78 MET A O 1
ATOM 590 N N . ALA A 1 79 ? 54.405 3.315 5.431 1.00 49.62 79 ALA A N 1
ATOM 591 C CA . ALA A 1 79 ? 53.442 2.234 5.312 1.00 49.62 79 ALA A CA 1
ATOM 592 C C . ALA A 1 79 ? 52.700 2.002 6.639 1.00 49.62 79 ALA A C 1
ATOM 594 O O . ALA A 1 79 ? 53.282 1.565 7.628 1.00 49.62 79 ALA A O 1
ATOM 595 N N . SER A 1 80 ? 51.395 2.261 6.649 1.00 42.28 80 SER A N 1
ATOM 596 C CA . SER A 1 80 ? 50.445 1.632 7.570 1.00 42.28 80 SER A CA 1
ATOM 597 C C . SER A 1 80 ? 49.237 1.206 6.740 1.00 42.28 80 SER A C 1
ATOM 599 O O . SER A 1 80 ? 48.695 1.998 5.974 1.00 42.28 80 SER A O 1
ATOM 601 N N . ASN A 1 81 ? 48.897 -0.079 6.831 1.00 54.12 81 ASN A N 1
ATOM 602 C CA . ASN A 1 81 ? 47.870 -0.769 6.051 1.00 54.12 81 ASN A CA 1
ATOM 603 C C . ASN A 1 81 ? 46.449 -0.269 6.373 1.00 54.12 81 ASN A C 1
ATOM 605 O O . ASN A 1 81 ? 45.664 -1.001 6.969 1.00 54.12 81 ASN A O 1
ATOM 609 N N . GLU A 1 82 ? 46.095 0.944 5.960 1.00 48.22 82 GLU A N 1
ATOM 610 C CA . GLU A 1 82 ? 44.705 1.395 5.954 1.00 48.22 82 GLU A CA 1
ATOM 611 C C . GLU A 1 82 ? 44.182 1.249 4.523 1.00 48.22 82 GLU A C 1
ATOM 613 O O . GLU A 1 82 ? 44.446 2.076 3.653 1.00 48.22 82 GLU A O 1
ATOM 618 N N . ALA A 1 83 ? 43.513 0.126 4.257 1.00 53.62 83 ALA A N 1
ATOM 619 C CA . ALA A 1 83 ? 42.950 -0.202 2.955 1.00 53.62 83 ALA A CA 1
ATOM 620 C C . ALA A 1 83 ? 41.939 0.873 2.525 1.00 53.62 83 ALA A C 1
ATOM 622 O O . ALA A 1 83 ? 40.767 0.831 2.911 1.00 53.62 83 ALA A O 1
ATOM 623 N N . THR A 1 84 ? 42.393 1.829 1.713 1.00 60.22 84 THR A N 1
ATOM 624 C CA . THR A 1 84 ? 41.543 2.742 0.953 1.00 60.22 84 THR A CA 1
ATOM 625 C C . THR A 1 84 ? 40.611 1.871 0.122 1.00 60.22 84 THR A C 1
ATOM 627 O O . THR A 1 84 ? 41.018 1.240 -0.847 1.00 60.22 84 THR A O 1
ATOM 630 N N . ARG A 1 85 ? 39.363 1.723 0.569 1.00 65.88 85 ARG A N 1
ATOM 631 C CA . ARG A 1 85 ? 38.352 0.997 -0.194 1.00 65.88 85 ARG A CA 1
ATOM 632 C C . ARG A 1 85 ? 38.058 1.850 -1.416 1.00 65.88 85 ARG A C 1
ATOM 634 O O . ARG A 1 85 ? 37.458 2.910 -1.263 1.00 65.88 85 ARG A O 1
ATOM 641 N N . ASP A 1 86 ? 38.475 1.404 -2.593 1.00 67.06 86 ASP A N 1
ATOM 642 C CA . ASP A 1 86 ? 38.114 2.042 -3.854 1.00 67.06 86 ASP A CA 1
ATOM 643 C C . ASP A 1 86 ? 36.581 2.018 -3.989 1.00 67.06 86 ASP A C 1
ATOM 645 O O . ASP A 1 86 ? 35.942 0.983 -4.212 1.00 67.06 86 ASP A O 1
ATOM 649 N N . ILE A 1 87 ? 35.948 3.166 -3.732 1.00 71.31 87 ILE A N 1
ATOM 650 C CA . ILE A 1 87 ? 34.499 3.328 -3.835 1.00 71.31 87 ILE A CA 1
ATOM 651 C C . ILE A 1 87 ? 34.179 3.467 -5.322 1.00 71.31 87 ILE A C 1
ATOM 653 O O . ILE A 1 87 ? 34.357 4.536 -5.903 1.00 71.31 87 ILE A O 1
ATOM 657 N N . CYS A 1 88 ? 33.661 2.409 -5.952 1.00 74.25 88 CYS A N 1
ATOM 658 C CA . CYS A 1 88 ? 33.137 2.549 -7.311 1.00 74.25 88 CYS A CA 1
ATOM 659 C C . CYS A 1 88 ? 31.945 3.502 -7.302 1.00 74.25 88 CYS A C 1
ATOM 661 O O . CYS A 1 88 ? 30.914 3.214 -6.691 1.00 74.25 88 CYS A O 1
ATOM 663 N N . LEU A 1 89 ? 32.038 4.581 -8.076 1.00 75.88 89 LEU A N 1
ATOM 664 C CA . LEU A 1 89 ? 30.957 5.547 -8.327 1.00 75.88 89 LEU A CA 1
ATOM 665 C C . LEU A 1 89 ? 29.845 4.986 -9.237 1.00 75.88 89 LEU A C 1
ATOM 667 O O . LEU A 1 89 ? 29.026 5.707 -9.801 1.00 75.88 89 LEU A O 1
ATOM 671 N N . CYS A 1 90 ? 29.820 3.672 -9.404 1.00 77.75 90 CYS A N 1
ATOM 672 C CA . CYS A 1 90 ? 29.056 2.965 -10.406 1.00 77.75 90 CYS A CA 1
ATOM 673 C C . CYS A 1 90 ? 27.629 2.806 -9.898 1.00 77.75 90 CYS A C 1
ATOM 675 O O . CYS A 1 90 ? 27.354 1.964 -9.041 1.00 77.75 90 CYS A O 1
ATOM 677 N N . THR A 1 91 ? 26.709 3.627 -10.410 1.00 76.06 91 THR A N 1
ATOM 678 C CA . THR A 1 91 ? 25.314 3.603 -9.968 1.00 76.06 91 THR A CA 1
ATOM 679 C C . THR A 1 91 ? 24.741 2.195 -10.179 1.00 76.06 91 THR A C 1
ATOM 681 O O . THR A 1 91 ? 24.846 1.639 -11.284 1.00 76.06 91 THR A O 1
ATOM 684 N N . PRO A 1 92 ? 24.180 1.548 -9.140 1.00 75.06 92 PRO A N 1
ATOM 685 C CA . PRO A 1 92 ? 23.550 0.246 -9.303 1.00 75.06 92 PRO A CA 1
ATOM 686 C C . PRO A 1 92 ? 22.401 0.363 -10.309 1.00 75.06 92 PRO A C 1
ATOM 688 O O . PRO A 1 92 ? 21.739 1.395 -10.387 1.00 75.06 92 PRO A O 1
ATOM 691 N N . ALA A 1 93 ? 22.181 -0.692 -11.099 1.00 75.81 93 ALA A N 1
ATOM 692 C CA . ALA A 1 93 ? 21.059 -0.708 -12.034 1.00 75.81 93 ALA A CA 1
ATOM 693 C C . ALA A 1 93 ? 19.734 -0.518 -11.262 1.00 75.81 93 ALA A C 1
ATOM 695 O O . ALA A 1 93 ? 19.625 -1.007 -10.127 1.00 75.81 93 ALA A O 1
ATOM 696 N N . PRO A 1 94 ? 18.744 0.190 -11.837 1.00 82.56 94 PRO A N 1
ATOM 697 C CA . PRO A 1 94 ? 17.475 0.447 -11.168 1.00 82.56 94 PRO A CA 1
ATOM 698 C C . PRO A 1 94 ? 16.779 -0.875 -10.827 1.00 82.56 94 PRO A C 1
ATOM 700 O O . PRO A 1 94 ? 16.606 -1.751 -11.671 1.00 82.56 94 PRO A O 1
ATOM 703 N N . LYS A 1 95 ? 16.400 -1.035 -9.556 1.00 89.19 95 LYS A N 1
ATOM 704 C CA . LYS A 1 95 ? 15.721 -2.238 -9.069 1.00 89.19 95 LYS A CA 1
ATOM 705 C C . LYS A 1 95 ? 14.220 -2.126 -9.318 1.00 89.19 95 LYS A C 1
ATOM 707 O O . LYS A 1 95 ? 13.591 -1.197 -8.819 1.00 89.19 95 LYS A O 1
ATOM 712 N N . ILE A 1 96 ? 13.645 -3.129 -9.978 1.00 94.38 96 ILE A N 1
ATOM 713 C CA . ILE A 1 96 ? 12.193 -3.246 -10.152 1.00 94.38 96 ILE A CA 1
ATOM 714 C C . ILE A 1 96 ? 11.535 -3.462 -8.768 1.00 94.38 96 ILE A C 1
ATOM 716 O O . ILE A 1 96 ? 11.939 -4.382 -8.035 1.00 94.38 96 ILE A O 1
ATOM 720 N N . PRO A 1 97 ? 10.578 -2.608 -8.349 1.00 94.88 97 PRO A N 1
ATOM 721 C CA . PRO A 1 97 ? 9.872 -2.755 -7.077 1.00 94.88 97 PRO A CA 1
ATOM 722 C C . PRO A 1 97 ? 8.937 -3.972 -7.091 1.00 94.88 97 PRO A C 1
ATOM 724 O O . PRO A 1 97 ? 8.814 -4.677 -8.082 1.00 94.88 97 PRO A O 1
ATOM 727 N N . ARG A 1 98 ? 8.308 -4.279 -5.955 1.00 97.56 98 ARG A N 1
ATOM 728 C CA . ARG A 1 98 ? 7.276 -5.329 -5.911 1.00 97.56 98 ARG A CA 1
ATOM 729 C C . ARG A 1 98 ? 5.951 -4.753 -6.419 1.00 97.56 98 ARG A C 1
ATOM 731 O O . ARG A 1 98 ? 5.701 -3.577 -6.137 1.00 97.56 98 ARG A O 1
ATOM 738 N N . PRO A 1 99 ? 5.086 -5.552 -7.067 1.00 98.12 99 PRO A N 1
ATOM 739 C CA . PRO A 1 99 ? 3.709 -5.135 -7.298 1.00 98.12 99 PRO A CA 1
ATOM 740 C C . PRO A 1 99 ? 3.021 -4.854 -5.958 1.00 98.12 99 PRO A C 1
ATOM 742 O O . PRO A 1 99 ? 3.305 -5.499 -4.940 1.00 98.12 99 PRO A O 1
ATOM 745 N N . ARG A 1 100 ? 2.145 -3.850 -5.944 1.00 98.38 100 ARG A N 1
ATOM 746 C CA . ARG A 1 100 ? 1.410 -3.448 -4.742 1.00 98.38 100 ARG A CA 1
ATOM 747 C C . ARG A 1 100 ? 0.304 -4.462 -4.467 1.00 98.38 100 ARG A C 1
ATOM 749 O O . ARG A 1 100 ? -0.386 -4.884 -5.383 1.00 98.38 100 ARG A O 1
ATOM 756 N N . ASN A 1 101 ? 0.152 -4.853 -3.205 1.00 98.50 101 ASN A N 1
ATOM 757 C CA . ASN A 1 101 ? -0.975 -5.683 -2.779 1.00 98.50 101 ASN A CA 1
ATOM 758 C C . ASN A 1 101 ? -2.187 -4.809 -2.400 1.00 98.50 101 ASN A C 1
ATOM 760 O O . ASN A 1 101 ? -2.072 -3.582 -2.345 1.00 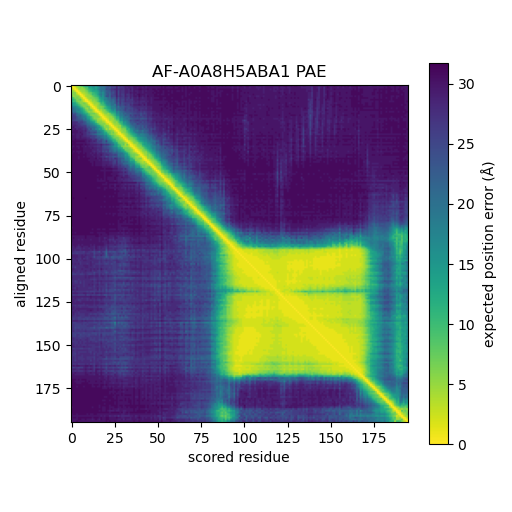98.50 101 ASN A O 1
ATOM 764 N N . ALA A 1 102 ? -3.313 -5.451 -2.073 1.00 98.44 102 ALA A N 1
ATOM 765 C CA . ALA A 1 102 ? -4.572 -4.782 -1.737 1.00 98.44 102 ALA A CA 1
ATOM 766 C C . ALA A 1 102 ? -4.412 -3.741 -0.620 1.00 98.44 102 ALA A C 1
ATOM 768 O O . ALA A 1 102 ? -4.772 -2.580 -0.790 1.00 98.44 102 ALA A O 1
ATOM 769 N N . PHE A 1 103 ? -3.776 -4.123 0.492 1.00 98.44 103 PHE A N 1
ATOM 770 C CA . PHE A 1 103 ? -3.555 -3.218 1.620 1.00 98.44 103 PHE A CA 1
ATOM 771 C C . PHE A 1 103 ? -2.641 -2.035 1.266 1.00 98.44 103 PHE A C 1
ATOM 773 O O . PHE A 1 103 ? -2.856 -0.921 1.736 1.00 98.44 103 PHE A O 1
ATOM 780 N N . ILE A 1 104 ? -1.616 -2.243 0.434 1.00 98.38 104 ILE A N 1
ATOM 781 C CA . ILE A 1 104 ? -0.731 -1.153 0.004 1.00 98.38 104 ILE A CA 1
ATOM 782 C C . ILE A 1 104 ? -1.488 -0.151 -0.874 1.00 98.38 104 ILE A C 1
ATOM 784 O O . ILE A 1 104 ? -1.289 1.050 -0.701 1.00 98.38 104 ILE A O 1
ATOM 788 N N . LEU A 1 105 ? -2.365 -0.618 -1.768 1.00 98.56 105 LEU A N 1
ATOM 789 C CA . LEU A 1 105 ? -3.235 0.254 -2.567 1.00 98.56 105 LEU A CA 1
ATOM 790 C C . LEU A 1 105 ? -4.219 1.024 -1.675 1.00 98.56 105 LEU A C 1
ATOM 792 O O . LEU A 1 105 ? -4.295 2.250 -1.760 1.00 98.56 105 LEU A O 1
ATOM 796 N N . TYR A 1 106 ? -4.879 0.324 -0.751 1.00 98.50 106 TYR A N 1
ATOM 797 C CA . TYR A 1 106 ? -5.778 0.923 0.234 1.00 98.50 106 TYR A CA 1
ATOM 798 C C . TYR A 1 106 ? -5.086 2.018 1.051 1.00 98.50 106 TYR A C 1
ATOM 800 O O . TYR A 1 106 ? -5.570 3.149 1.136 1.00 98.50 106 TYR A O 1
ATOM 808 N N . ARG A 1 107 ? -3.906 1.719 1.609 1.00 98.31 107 ARG A N 1
ATOM 809 C CA . ARG A 1 107 ? -3.114 2.684 2.374 1.00 98.31 107 ARG A CA 1
ATOM 810 C C . ARG A 1 107 ? -2.772 3.907 1.537 1.00 98.31 107 ARG A C 1
ATOM 812 O O . ARG A 1 107 ? -2.868 5.014 2.049 1.00 98.31 107 ARG A O 1
ATOM 819 N N . GLN A 1 108 ? -2.347 3.728 0.288 1.00 98.19 108 GLN A N 1
ATOM 820 C CA . GLN A 1 108 ? -2.004 4.856 -0.581 1.00 98.19 108 GLN A CA 1
ATOM 821 C C . GLN A 1 108 ? -3.187 5.806 -0.780 1.00 98.19 108 GLN A C 1
ATOM 823 O O . GLN A 1 108 ? -2.987 7.017 -0.763 1.00 98.19 108 GLN A O 1
ATOM 828 N N . HIS A 1 109 ? -4.399 5.264 -0.901 1.00 97.69 109 HIS A N 1
ATOM 829 C CA . HIS A 1 109 ? -5.618 6.058 -1.025 1.00 97.69 109 HIS A CA 1
ATOM 830 C C . HIS A 1 109 ? -5.955 6.829 0.266 1.00 97.69 109 HIS A C 1
ATOM 832 O O . HIS A 1 109 ? -6.245 8.021 0.218 1.00 97.69 109 HIS A O 1
ATOM 838 N N . HIS A 1 110 ? -5.851 6.183 1.432 1.00 97.50 110 HIS A N 1
ATOM 839 C CA . HIS A 1 110 ? -6.316 6.752 2.706 1.00 97.50 110 HIS A CA 1
ATOM 840 C C . HIS A 1 110 ? -5.254 7.561 3.466 1.00 97.50 110 HIS A C 1
ATOM 842 O O . HIS A 1 110 ? -5.584 8.405 4.302 1.00 97.50 110 HIS A O 1
ATOM 848 N N . GLN A 1 111 ? -3.963 7.343 3.195 1.00 97.44 111 GLN A N 1
ATOM 849 C CA . GLN A 1 111 ? -2.876 7.907 4.001 1.00 97.44 111 GLN A CA 1
ATOM 850 C C . GLN A 1 111 ? -2.891 9.435 4.042 1.00 97.44 111 GLN A C 1
ATOM 852 O O . GLN A 1 111 ? -2.675 10.000 5.112 1.00 97.44 111 GLN A O 1
ATOM 857 N N . ALA A 1 112 ? -3.172 10.107 2.923 1.00 97.12 112 ALA A N 1
ATOM 858 C C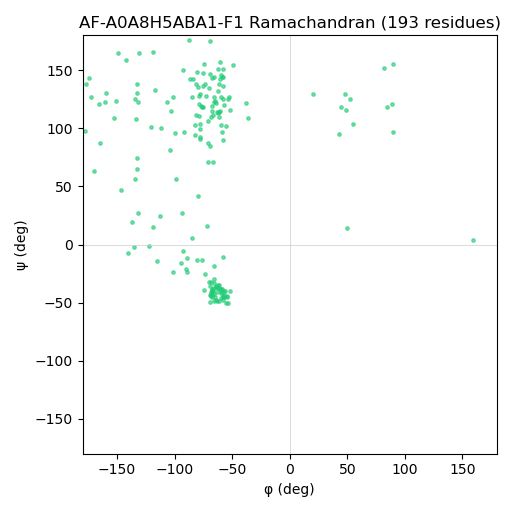A . ALA A 1 112 ? -3.232 11.568 2.886 1.00 97.12 112 ALA A CA 1
ATOM 859 C C . ALA A 1 112 ? -4.298 12.116 3.850 1.00 97.12 112 ALA A C 1
ATOM 861 O O . ALA A 1 112 ? -4.038 13.061 4.593 1.00 97.12 112 ALA A O 1
ATOM 862 N N . GLN A 1 113 ? -5.465 11.470 3.902 1.00 97.56 113 GLN A N 1
ATOM 863 C CA . GLN A 1 113 ? -6.550 11.860 4.797 1.00 97.56 113 GLN A CA 1
ATOM 864 C C . GLN A 1 113 ? -6.186 11.623 6.269 1.00 97.56 113 GLN A C 1
ATOM 866 O O . GLN A 1 113 ? -6.439 12.479 7.116 1.00 97.56 113 GLN A O 1
ATOM 871 N N . VAL A 1 114 ? -5.559 10.486 6.588 1.00 97.00 114 VAL A N 1
ATOM 872 C CA . VAL A 1 114 ? -5.152 10.169 7.967 1.00 97.00 114 VAL A CA 1
ATOM 873 C C . VAL A 1 114 ? -4.044 11.104 8.454 1.00 97.00 114 VAL A C 1
ATOM 875 O O . VAL A 1 114 ? -4.103 11.553 9.597 1.00 97.00 114 VAL A O 1
ATOM 878 N N . VAL A 1 115 ? -3.084 11.455 7.592 1.00 97.62 115 VAL A N 1
ATOM 879 C CA . VAL A 1 115 ? -2.032 12.441 7.899 1.00 97.62 115 VAL A CA 1
ATOM 880 C C . VAL A 1 115 ? -2.627 13.834 8.096 1.00 97.62 115 VAL A C 1
ATOM 882 O O . VAL A 1 115 ? -2.267 14.509 9.052 1.00 97.62 115 VAL A O 1
ATOM 885 N N . ALA A 1 116 ? -3.578 14.251 7.255 1.00 97.06 116 ALA A N 1
ATOM 886 C CA . ALA A 1 116 ? -4.234 15.551 7.401 1.00 97.06 116 ALA A CA 1
ATOM 887 C C . ALA A 1 116 ? -5.010 15.674 8.724 1.00 97.06 116 ALA A C 1
ATOM 889 O O . ALA A 1 116 ? -4.991 16.728 9.354 1.00 97.06 116 ALA A O 1
ATOM 890 N N . ARG A 1 117 ? -5.657 14.591 9.176 1.00 96.56 117 ARG A N 1
ATOM 891 C CA . ARG A 1 117 ? -6.328 14.540 10.487 1.00 96.56 117 ARG A CA 1
ATOM 892 C C . ARG A 1 117 ? -5.345 14.457 11.659 1.00 96.56 117 ARG A C 1
ATOM 894 O O . ARG A 1 117 ? -5.690 14.858 12.763 1.00 96.56 117 ARG A O 1
ATOM 901 N N . ASN A 1 118 ? -4.139 13.937 11.428 1.00 94.75 118 ASN A N 1
ATOM 902 C CA . ASN A 1 118 ? -3.137 13.674 12.460 1.00 94.75 118 ASN A CA 1
ATOM 903 C C . ASN A 1 118 ? -1.741 14.193 12.054 1.00 94.75 118 ASN A C 1
ATOM 905 O O . ASN A 1 118 ? -0.810 13.396 11.902 1.00 94.75 118 ASN A O 1
ATOM 909 N N . PRO A 1 119 ? -1.550 15.517 11.902 1.00 93.19 119 PRO A N 1
ATOM 910 C CA . PRO A 1 119 ? -0.311 16.080 11.353 1.00 93.19 119 PRO A CA 1
ATOM 911 C C . PRO A 1 119 ? 0.927 15.859 12.239 1.00 93.19 119 PRO A C 1
ATOM 913 O O . PRO A 1 119 ? 2.051 15.944 11.755 1.00 93.19 119 PRO A O 1
ATOM 916 N N . ASN A 1 120 ? 0.735 15.547 13.524 1.00 94.25 120 ASN A N 1
ATOM 917 C CA . ASN A 1 120 ? 1.816 15.328 14.490 1.00 94.25 120 ASN A CA 1
ATOM 918 C C . ASN A 1 120 ? 2.243 13.855 14.611 1.00 94.25 120 ASN A C 1
ATOM 920 O O . ASN A 1 120 ? 3.173 13.552 15.358 1.00 94.25 120 ASN A O 1
ATOM 924 N N . LEU A 1 121 ? 1.550 12.928 13.938 1.00 95.50 121 LEU A N 1
ATOM 925 C CA . LEU A 1 121 ? 1.835 11.502 14.062 1.00 95.50 121 LEU A CA 1
ATOM 926 C C . LEU A 1 121 ? 2.921 11.041 13.095 1.00 95.50 121 LEU A C 1
ATOM 928 O O . LEU A 1 121 ? 2.993 11.437 11.932 1.00 95.50 121 LEU A O 1
ATOM 932 N N . SER A 1 122 ? 3.754 10.133 13.594 1.00 96.50 122 SER A N 1
ATOM 933 C CA . SER A 1 122 ? 4.810 9.506 12.815 1.00 96.50 122 SER A CA 1
ATOM 934 C C . SER A 1 122 ? 4.242 8.463 11.842 1.00 96.50 122 SER A C 1
ATOM 936 O O . SER A 1 122 ? 3.193 7.864 12.080 1.00 96.50 122 SER A O 1
ATOM 938 N N . ASN A 1 123 ? 4.952 8.180 10.745 1.00 94.69 123 ASN A N 1
ATOM 939 C CA . ASN A 1 123 ? 4.536 7.163 9.767 1.00 94.69 123 ASN A CA 1
ATOM 940 C C . ASN A 1 123 ? 4.216 5.775 10.370 1.00 94.69 123 ASN A C 1
ATOM 942 O O . ASN A 1 123 ? 3.264 5.145 9.895 1.00 94.69 123 ASN A O 1
ATOM 946 N N . PRO A 1 124 ? 4.970 5.258 11.363 1.00 97.06 124 PRO A N 1
ATOM 947 C CA . PRO A 1 124 ? 4.591 4.046 12.085 1.00 97.06 124 PRO A CA 1
ATOM 948 C C . PRO A 1 124 ? 3.190 4.115 12.694 1.00 97.06 124 PRO A C 1
ATOM 950 O O . PRO A 1 124 ? 2.422 3.170 12.537 1.00 97.06 124 PRO A O 1
ATOM 953 N N . ASP A 1 125 ? 2.832 5.230 13.327 1.00 97.56 125 ASP A N 1
ATOM 954 C CA . ASP A 1 125 ? 1.535 5.388 13.990 1.00 97.56 125 ASP A CA 1
ATOM 955 C C . ASP A 1 125 ? 0.407 5.592 12.977 1.00 97.56 125 ASP A C 1
ATOM 957 O O . ASP A 1 125 ? -0.632 4.945 13.076 1.00 97.56 125 ASP A O 1
ATOM 961 N N . ILE A 1 126 ? 0.654 6.362 11.912 1.00 97.50 126 ILE A N 1
ATOM 962 C CA . ILE A 1 126 ? -0.260 6.457 10.762 1.00 97.50 126 ILE A CA 1
ATOM 963 C C . ILE A 1 126 ? -0.535 5.068 10.163 1.00 97.50 126 ILE A C 1
ATOM 965 O O . ILE A 1 126 ? -1.665 4.750 9.798 1.00 97.50 126 ILE A O 1
ATOM 969 N N . SER A 1 127 ? 0.490 4.212 10.081 1.00 97.50 127 SER A N 1
ATOM 970 C CA . SER A 1 127 ? 0.339 2.851 9.550 1.00 97.50 127 SER A CA 1
ATOM 971 C C . SER A 1 127 ? -0.501 1.956 10.465 1.00 97.50 127 SER A C 1
ATOM 973 O O . SER A 1 127 ? -1.208 1.092 9.950 1.00 97.50 127 SER A O 1
ATOM 975 N N . LYS A 1 128 ? -0.450 2.157 11.791 1.00 98.19 128 LYS A N 1
ATOM 976 C CA . LYS A 1 128 ? -1.315 1.443 12.745 1.00 98.19 128 LYS A CA 1
ATOM 977 C C . LYS A 1 128 ? -2.779 1.827 12.539 1.00 98.19 128 LYS A C 1
ATOM 979 O O . LYS A 1 128 ? -3.594 0.937 12.340 1.00 98.19 128 LYS A O 1
ATOM 984 N N . ILE A 1 129 ? -3.070 3.128 12.462 1.00 97.94 129 ILE A N 1
ATOM 985 C CA . ILE A 1 129 ? -4.431 3.651 12.257 1.00 97.94 129 ILE A CA 1
ATOM 986 C C . ILE A 1 129 ? -5.047 3.106 10.961 1.00 97.94 129 ILE A C 1
ATOM 988 O O . ILE A 1 129 ? -6.167 2.610 10.956 1.00 97.94 129 ILE A O 1
ATOM 992 N N . ILE A 1 130 ? -4.308 3.150 9.849 1.00 98.25 130 ILE A N 1
ATOM 993 C CA . ILE A 1 130 ? -4.794 2.612 8.565 1.00 98.25 130 ILE A CA 1
ATOM 994 C C . ILE A 1 130 ? -4.958 1.088 8.633 1.00 98.25 130 ILE A C 1
ATOM 996 O O . ILE A 1 130 ? -5.845 0.525 7.997 1.00 98.25 130 ILE A O 1
ATOM 1000 N N . GLY A 1 131 ? -4.105 0.405 9.399 1.00 98.31 131 GLY A N 1
ATOM 1001 C CA . GLY A 1 131 ? -4.227 -1.028 9.645 1.00 98.31 131 GLY A CA 1
ATOM 1002 C C . GLY A 1 131 ? -5.498 -1.397 10.412 1.00 98.31 131 GLY A C 1
ATOM 1003 O O . GLY A 1 131 ? -6.078 -2.440 10.128 1.00 98.31 131 GLY A O 1
ATOM 1004 N N . GLU A 1 132 ? -5.933 -0.559 11.353 1.00 98.31 132 GLU A N 1
ATOM 1005 C CA . GLU A 1 132 ? -7.209 -0.705 12.067 1.00 98.31 132 GLU A CA 1
ATOM 1006 C C . GLU A 1 132 ? -8.390 -0.450 11.128 1.00 98.31 132 GLU A C 1
ATOM 1008 O O . GLU A 1 132 ? -9.231 -1.329 10.976 1.00 98.31 132 GLU A O 1
ATOM 1013 N N . GLN A 1 133 ? -8.372 0.655 10.374 1.00 97.94 133 GLN A N 1
ATOM 1014 C CA . GLN A 1 133 ? -9.404 0.954 9.368 1.00 97.94 133 GLN A CA 1
ATOM 1015 C C . GLN A 1 133 ? -9.580 -0.189 8.362 1.00 97.94 133 GLN A C 1
ATOM 1017 O O . GLN A 1 133 ? -10.694 -0.628 8.105 1.00 97.94 133 GLN A O 1
ATOM 1022 N N . TRP A 1 134 ? -8.475 -0.747 7.857 1.00 98.38 134 TRP A N 1
ATOM 1023 C CA . TRP A 1 134 ? -8.526 -1.893 6.952 1.00 98.38 134 TRP A CA 1
ATOM 1024 C C . TRP A 1 134 ? -9.150 -3.135 7.594 1.00 98.38 134 TRP A C 1
ATOM 1026 O O . TRP A 1 134 ? -9.797 -3.914 6.901 1.00 98.38 134 TRP A O 1
ATOM 1036 N N . LYS A 1 135 ? -8.947 -3.375 8.894 1.00 98.19 135 LYS A N 1
ATOM 1037 C CA . LYS A 1 135 ? -9.568 -4.520 9.578 1.00 98.19 135 LYS A CA 1
ATOM 1038 C C . LYS A 1 135 ? -11.077 -4.342 9.682 1.00 98.19 135 LYS A C 1
ATOM 1040 O O . LYS A 1 135 ? -11.785 -5.311 9.410 1.00 98.19 135 LYS A O 1
ATOM 1045 N N . ASP A 1 136 ? -11.523 -3.130 9.981 1.00 98.12 136 ASP A N 1
ATOM 1046 C CA . ASP A 1 136 ? -12.935 -2.799 10.190 1.00 98.12 136 ASP A CA 1
ATOM 1047 C C . ASP A 1 136 ? -13.707 -2.597 8.874 1.00 98.12 136 ASP A C 1
ATOM 1049 O O . ASP A 1 136 ? -14.935 -2.609 8.859 1.00 98.12 136 ASP A O 1
ATOM 1053 N N . GLU A 1 137 ? -12.998 -2.461 7.752 1.00 98.06 137 GLU A N 1
ATOM 1054 C CA . GLU A 1 137 ? -13.591 -2.295 6.425 1.00 98.06 137 GLU A CA 1
ATOM 1055 C C . GLU A 1 137 ? -14.466 -3.510 6.021 1.00 98.06 137 GLU A C 1
ATOM 1057 O O . GLU A 1 137 ? -14.049 -4.665 6.221 1.00 98.06 137 GLU A O 1
ATOM 1062 N N . PRO A 1 138 ? -15.651 -3.303 5.411 1.00 98.44 138 PRO A N 1
ATOM 1063 C CA . PRO A 1 138 ? -16.499 -4.379 4.908 1.00 98.44 138 PRO A CA 1
ATOM 1064 C C . PRO A 1 138 ? -15.788 -5.262 3.878 1.00 98.44 138 PRO A C 1
ATOM 1066 O O . PRO A 1 138 ? -14.919 -4.824 3.116 1.00 98.44 138 PRO A O 1
ATOM 1069 N N . GLN A 1 139 ? -16.202 -6.531 3.831 1.00 98.00 139 GLN A N 1
ATOM 1070 C CA . GLN A 1 139 ? -15.595 -7.532 2.954 1.00 98.00 139 GLN A CA 1
ATOM 1071 C C . GLN A 1 139 ? -15.707 -7.149 1.473 1.00 98.00 139 GLN A C 1
ATOM 1073 O O . GLN A 1 139 ? -14.734 -7.288 0.741 1.00 98.00 139 GLN A O 1
ATOM 1078 N N . GLU A 1 140 ? -16.830 -6.562 1.061 1.00 98.25 140 GLU A N 1
ATOM 1079 C CA . GLU A 1 140 ? -17.047 -6.090 -0.311 1.00 98.25 140 GLU A CA 1
ATOM 1080 C C . GLU A 1 140 ? -15.983 -5.074 -0.748 1.00 98.25 140 GLU A C 1
ATOM 1082 O O . GLU A 1 140 ? -15.426 -5.154 -1.843 1.00 98.25 140 GLU A O 1
ATOM 1087 N N . VAL A 1 141 ? -15.635 -4.123 0.122 1.00 98.12 141 VAL A N 1
ATOM 1088 C CA . VAL A 1 141 ? -14.592 -3.133 -0.173 1.00 98.12 141 VAL A CA 1
ATOM 1089 C C . VAL A 1 141 ? -13.225 -3.812 -0.219 1.00 98.12 141 VAL A C 1
ATOM 1091 O O . VAL A 1 141 ? -12.456 -3.571 -1.150 1.00 98.12 141 VAL A O 1
ATOM 1094 N N . LYS A 1 142 ? -12.924 -4.715 0.723 1.00 98.25 142 LYS A N 1
ATOM 1095 C CA . LYS A 1 142 ? -11.676 -5.499 0.703 1.00 98.25 142 LYS A CA 1
ATOM 1096 C C . LYS A 1 142 ? -11.519 -6.304 -0.588 1.00 98.25 142 LYS A C 1
ATOM 1098 O O . LYS A 1 142 ? -10.414 -6.356 -1.132 1.00 98.25 142 LYS A O 1
ATOM 1103 N N . ASP A 1 143 ? -12.605 -6.884 -1.089 1.00 98.56 143 ASP A N 1
ATOM 1104 C CA . ASP A 1 143 ? -12.626 -7.660 -2.328 1.00 98.56 143 ASP A CA 1
ATOM 1105 C C . ASP A 1 143 ? -12.371 -6.774 -3.554 1.00 98.56 143 ASP A C 1
ATOM 1107 O O . ASP A 1 143 ? -11.586 -7.151 -4.424 1.00 98.56 143 ASP A O 1
ATOM 1111 N N . ASN A 1 144 ? -12.907 -5.551 -3.578 1.00 98.56 144 ASN A N 1
ATOM 1112 C CA . ASN A 1 144 ? -12.576 -4.568 -4.614 1.00 98.56 144 ASN A CA 1
ATOM 1113 C C . ASN A 1 144 ? -11.073 -4.231 -4.627 1.00 98.56 144 ASN A C 1
ATOM 1115 O O . ASN A 1 144 ? -10.426 -4.264 -5.676 1.00 98.56 144 ASN A O 1
ATOM 1119 N N . TRP A 1 145 ? -10.468 -3.975 -3.462 1.00 98.56 145 TRP A N 1
ATOM 1120 C CA . TRP A 1 145 ? -9.020 -3.728 -3.372 1.00 98.56 145 TRP A CA 1
ATOM 1121 C C . TRP A 1 145 ? -8.181 -4.954 -3.743 1.00 98.56 145 TRP A C 1
ATOM 1123 O O . TRP A 1 145 ? -7.066 -4.809 -4.253 1.00 98.56 145 TRP A O 1
ATOM 1133 N N . LYS A 1 146 ? -8.700 -6.161 -3.503 1.00 98.62 146 LYS A N 1
ATOM 1134 C CA . LYS A 1 146 ? -8.075 -7.414 -3.933 1.00 98.62 146 LYS A CA 1
ATOM 1135 C C . LYS A 1 146 ? -8.086 -7.547 -5.454 1.00 98.62 146 LYS A C 1
ATOM 1137 O O . LYS A 1 146 ? -7.031 -7.821 -6.017 1.00 98.62 146 LYS A O 1
ATOM 1142 N N . ALA A 1 147 ? -9.211 -7.257 -6.106 1.00 98.69 147 ALA A N 1
ATOM 1143 C CA . ALA A 1 147 ? -9.308 -7.253 -7.564 1.00 98.69 147 ALA A CA 1
ATOM 1144 C C . ALA A 1 147 ? -8.307 -6.269 -8.200 1.00 98.69 147 ALA A C 1
ATOM 1146 O O . ALA A 1 147 ? -7.558 -6.646 -9.100 1.00 98.69 147 ALA A O 1
ATOM 1147 N N . LEU A 1 148 ? -8.199 -5.047 -7.660 1.00 98.56 148 LEU A N 1
ATOM 1148 C CA . LEU A 1 148 ? -7.212 -4.055 -8.114 1.00 98.56 148 LEU A CA 1
ATOM 1149 C C . LEU A 1 148 ? -5.761 -4.523 -7.916 1.00 98.56 148 LEU A C 1
ATOM 1151 O O . LEU A 1 148 ? -4.885 -4.252 -8.737 1.00 98.56 148 LEU A O 1
ATOM 1155 N N . ALA A 1 149 ? -5.478 -5.227 -6.819 1.00 98.62 149 ALA A N 1
ATOM 1156 C CA . ALA A 1 149 ? -4.152 -5.784 -6.574 1.00 98.62 149 ALA A CA 1
ATOM 1157 C C . ALA A 1 149 ? -3.807 -6.926 -7.538 1.00 98.62 149 ALA A C 1
ATOM 1159 O O . ALA A 1 149 ? -2.650 -7.055 -7.948 1.00 98.62 149 ALA A O 1
ATOM 1160 N N . ASP A 1 150 ? -4.794 -7.742 -7.903 1.00 98.62 150 ASP A N 1
ATOM 1161 C CA . ASP A 1 150 ? -4.628 -8.806 -8.888 1.00 98.62 150 ASP A CA 1
ATOM 1162 C C . ASP A 1 15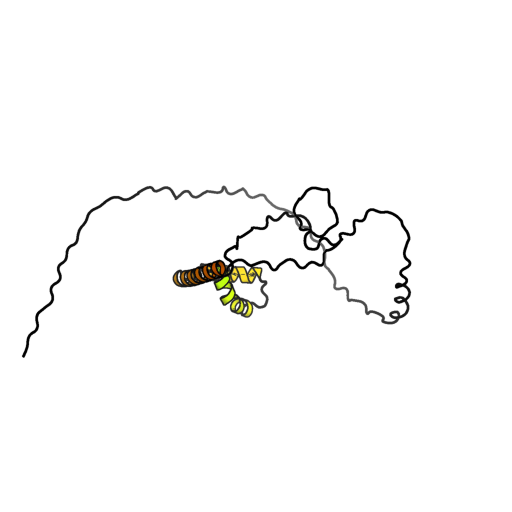0 ? -4.381 -8.227 -10.289 1.00 98.62 150 ASP A C 1
ATOM 1164 O O . ASP A 1 150 ? -3.488 -8.705 -10.991 1.00 98.62 150 ASP A O 1
ATOM 1168 N N . GLU A 1 151 ? -5.070 -7.146 -10.660 1.00 98.56 151 GLU A N 1
ATOM 1169 C CA . GLU A 1 151 ? -4.799 -6.396 -11.892 1.00 98.56 151 GLU A CA 1
ATOM 1170 C C . GLU A 1 151 ? -3.378 -5.804 -11.896 1.00 98.56 151 GLU A C 1
ATOM 1172 O O . GLU A 1 151 ? -2.611 -6.016 -12.837 1.00 98.56 151 GLU A O 1
ATOM 1177 N N . GLU A 1 152 ? -2.966 -5.137 -10.813 1.00 98.38 152 GLU A N 1
ATOM 1178 C CA . GLU A 1 152 ? -1.614 -4.578 -10.676 1.00 98.38 152 GLU A CA 1
ATOM 1179 C C . GLU A 1 152 ? -0.537 -5.672 -10.774 1.00 98.38 152 GLU A C 1
ATOM 1181 O O . GLU A 1 152 ? 0.522 -5.468 -11.378 1.00 98.38 152 GLU A O 1
ATOM 1186 N N . LYS A 1 153 ? -0.802 -6.856 -10.211 1.00 98.31 153 LYS A N 1
ATOM 1187 C CA . LYS A 1 153 ? 0.077 -8.025 -10.324 1.00 98.31 153 LYS A CA 1
ATOM 1188 C C . LYS A 1 153 ? 0.171 -8.516 -11.769 1.00 98.31 153 LYS A C 1
ATOM 1190 O O . LYS A 1 153 ? 1.281 -8.789 -12.225 1.00 98.31 153 LYS A O 1
ATOM 1195 N N . GLN A 1 154 ? -0.949 -8.621 -12.484 1.00 98.44 154 GLN A N 1
ATOM 1196 C CA . GLN A 1 154 ? -0.968 -9.031 -13.892 1.00 98.44 154 GLN A CA 1
ATOM 1197 C C . GLN A 1 154 ? -0.214 -8.030 -14.771 1.00 98.44 154 GLN A C 1
ATOM 1199 O O . GLN A 1 154 ? 0.683 -8.422 -15.518 1.00 98.44 154 GLN A O 1
ATOM 1204 N N . ARG A 1 155 ? -0.495 -6.733 -14.611 1.00 98.44 155 ARG A N 1
ATOM 1205 C CA . ARG A 1 155 ? 0.199 -5.646 -15.311 1.00 98.44 155 ARG A CA 1
ATOM 1206 C C . ARG A 1 155 ? 1.705 -5.691 -15.060 1.00 98.44 155 ARG A C 1
ATOM 1208 O O . ARG A 1 155 ? 2.499 -5.593 -15.992 1.00 98.44 155 ARG A O 1
ATOM 1215 N N . HIS A 1 156 ? 2.114 -5.886 -13.807 1.00 98.50 156 HIS A N 1
ATOM 1216 C CA . HIS A 1 156 ? 3.523 -6.022 -13.449 1.00 98.50 156 HIS A CA 1
ATOM 1217 C C . HIS A 1 156 ? 4.169 -7.256 -14.095 1.00 98.50 156 HIS A C 1
ATOM 1219 O O . HIS A 1 156 ? 5.306 -7.175 -14.549 1.00 98.50 156 HIS A O 1
ATOM 1225 N N . GLN A 1 157 ? 3.472 -8.394 -14.137 1.00 97.94 157 GLN A N 1
ATOM 1226 C CA . GLN A 1 157 ? 3.978 -9.621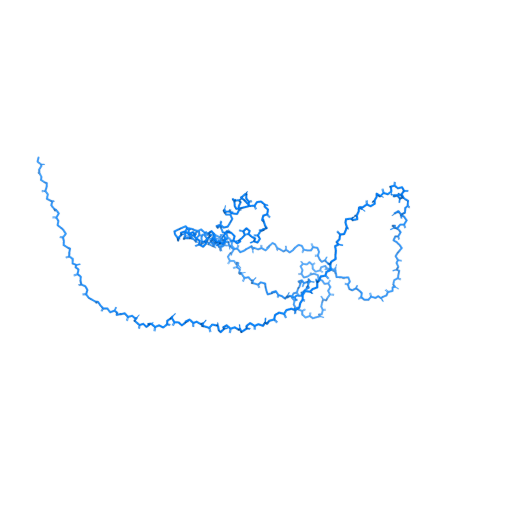 -14.758 1.00 97.94 157 GLN A CA 1
ATOM 1227 C C . GLN A 1 157 ? 4.155 -9.468 -16.275 1.00 97.94 157 GLN A C 1
ATOM 1229 O O . GLN A 1 157 ? 5.128 -9.975 -16.822 1.00 97.94 157 GLN A O 1
ATOM 1234 N N . GLN A 1 158 ? 3.248 -8.753 -16.945 1.00 98.00 158 GLN A N 1
ATOM 1235 C CA . GLN A 1 158 ? 3.360 -8.445 -18.374 1.00 98.00 158 GLN A CA 1
ATOM 1236 C C . GLN A 1 158 ? 4.516 -7.475 -18.653 1.00 98.00 158 GLN A C 1
ATOM 1238 O O . GLN A 1 158 ? 5.276 -7.673 -19.595 1.00 98.00 158 GLN A O 1
ATOM 1243 N N . GLN A 1 159 ? 4.672 -6.442 -17.817 1.00 97.81 159 GLN A N 1
ATOM 1244 C CA . GLN A 1 159 ? 5.739 -5.448 -17.958 1.00 97.81 159 GLN A CA 1
ATOM 1245 C C . GLN A 1 159 ? 7.127 -6.023 -17.627 1.00 97.81 159 GLN A C 1
ATOM 1247 O O . GLN A 1 159 ? 8.130 -5.596 -18.196 1.00 97.81 159 GLN A O 1
ATOM 1252 N N . TYR A 1 160 ? 7.188 -6.977 -16.697 1.00 96.88 160 TYR A N 1
ATOM 1253 C CA . TYR A 1 160 ? 8.422 -7.584 -16.211 1.00 96.88 160 TYR A CA 1
ATOM 1254 C C . TYR A 1 160 ? 8.292 -9.117 -16.174 1.00 96.88 160 TYR A C 1
ATOM 1256 O O . TYR A 1 160 ? 8.176 -9.693 -15.087 1.00 96.88 160 TYR A O 1
ATOM 1264 N N . PRO A 1 161 ? 8.326 -9.794 -17.338 1.00 96.62 161 PRO A N 1
ATOM 1265 C CA . PRO A 1 161 ? 8.130 -11.243 -17.421 1.00 96.62 161 PRO A CA 1
ATOM 1266 C C . PRO A 1 161 ? 9.194 -12.033 -16.644 1.00 96.62 161 PRO A C 1
ATOM 1268 O O . PRO A 1 161 ? 8.864 -13.018 -15.987 1.00 96.62 161 PRO A O 1
ATOM 1271 N N . ASP A 1 162 ? 10.436 -11.540 -16.619 1.00 95.25 162 ASP A N 1
ATOM 1272 C CA . ASP A 1 162 ? 11.564 -12.157 -15.905 1.00 95.25 162 ASP A CA 1
ATOM 1273 C C . ASP A 1 162 ? 11.649 -11.761 -14.421 1.00 95.25 162 ASP A C 1
ATOM 1275 O O . ASP A 1 162 ? 12.616 -12.081 -13.718 1.00 95.25 162 ASP A O 1
ATOM 1279 N N . TYR A 1 163 ? 10.664 -11.017 -13.908 1.00 96.44 163 TYR A N 1
ATOM 1280 C CA . TYR A 1 163 ? 10.690 -10.582 -12.521 1.00 96.44 163 TYR A CA 1
ATOM 1281 C C . TYR A 1 163 ? 10.568 -11.761 -11.558 1.00 96.44 163 TYR A C 1
ATOM 1283 O O . TYR A 1 163 ? 9.597 -12.516 -11.563 1.00 96.44 163 TYR A O 1
ATOM 1291 N N . ARG A 1 164 ? 11.511 -11.840 -10.615 1.00 94.56 164 ARG A N 1
ATOM 1292 C CA . ARG A 1 164 ? 11.455 -12.785 -9.500 1.00 94.56 164 ARG A CA 1
ATOM 1293 C C . ARG A 1 164 ? 11.755 -12.094 -8.182 1.00 94.56 164 ARG A C 1
ATOM 1295 O O . ARG A 1 164 ? 12.770 -11.412 -8.028 1.00 94.56 164 ARG A O 1
ATOM 1302 N N . TYR A 1 165 ? 10.898 -12.320 -7.188 1.00 94.81 165 TYR A N 1
ATOM 1303 C CA . TYR A 1 165 ? 11.127 -11.794 -5.848 1.00 94.81 165 TYR A CA 1
ATOM 1304 C C . TYR A 1 165 ? 12.337 -12.471 -5.191 1.00 94.81 165 TYR A C 1
ATOM 1306 O O . TYR A 1 165 ? 12.345 -13.675 -4.944 1.00 94.81 165 TYR A O 1
ATOM 1314 N N . GLN A 1 166 ? 13.346 -11.663 -4.865 1.00 91.56 166 GLN A N 1
ATOM 1315 C CA . GLN A 1 166 ? 14.529 -12.086 -4.124 1.00 91.56 166 GLN A CA 1
ATOM 1316 C C . GLN A 1 166 ? 14.519 -11.431 -2.731 1.00 91.56 166 GLN A C 1
ATOM 1318 O O . GLN A 1 166 ? 14.847 -10.239 -2.605 1.00 91.56 166 GLN A O 1
ATOM 1323 N N . PRO A 1 167 ? 14.100 -12.157 -1.674 1.00 90.25 167 PRO A N 1
ATOM 1324 C CA . PRO A 1 167 ? 14.155 -11.649 -0.310 1.00 90.25 167 PRO A CA 1
ATOM 1325 C C . PRO A 1 167 ? 15.606 -11.372 0.083 1.00 90.25 167 PRO A C 1
ATOM 1327 O O . PRO A 1 167 ? 16.493 -12.207 -0.088 1.00 90.25 167 PRO A O 1
ATOM 1330 N N . ARG A 1 168 ? 15.857 -10.188 0.647 1.00 86.88 168 ARG A N 1
ATOM 1331 C CA . ARG A 1 168 ? 17.179 -9.857 1.178 1.00 86.88 168 ARG A CA 1
ATOM 1332 C C . ARG A 1 168 ? 17.328 -10.528 2.540 1.00 86.88 168 ARG A C 1
ATOM 1334 O O . ARG A 1 168 ? 16.678 -10.104 3.492 1.00 86.88 168 ARG A O 1
ATOM 1341 N N . ARG A 1 169 ? 18.190 -11.543 2.642 1.00 82.12 169 ARG A N 1
ATOM 1342 C CA . ARG A 1 169 ? 18.620 -12.080 3.940 1.00 82.12 169 ARG A CA 1
ATOM 1343 C C . ARG A 1 169 ? 19.434 -10.991 4.636 1.00 82.12 169 ARG A C 1
ATOM 1345 O O . ARG A 1 169 ? 20.467 -10.555 4.131 1.00 82.12 169 ARG A O 1
ATOM 1352 N N . GLY A 1 170 ? 18.887 -10.441 5.713 1.00 64.50 170 GLY A N 1
ATOM 1353 C CA . GLY A 1 170 ? 19.557 -9.404 6.481 1.00 64.50 170 GLY A CA 1
ATOM 1354 C C . GLY A 1 170 ? 20.620 -10.032 7.368 1.00 64.50 170 GLY A C 1
ATOM 1355 O O . GLY A 1 170 ? 20.286 -10.500 8.449 1.00 64.50 170 GLY A O 1
ATOM 1356 N N . ASN A 1 171 ? 21.887 -10.002 6.958 1.00 52.88 171 ASN A N 1
ATOM 1357 C CA . ASN A 1 171 ? 22.962 -10.086 7.940 1.00 52.88 171 ASN A CA 1
ATOM 1358 C C . ASN A 1 171 ? 22.901 -8.789 8.753 1.00 52.88 171 ASN A C 1
ATOM 1360 O O . ASN A 1 171 ? 23.066 -7.694 8.207 1.00 52.88 171 ASN A O 1
ATOM 1364 N N . LYS A 1 172 ? 22.592 -8.901 10.048 1.00 55.38 172 LYS A N 1
ATOM 1365 C CA . LYS A 1 172 ? 22.774 -7.821 11.024 1.00 55.38 172 LYS A CA 1
ATOM 1366 C C . LYS A 1 172 ? 24.276 -7.635 11.259 1.00 55.38 172 LYS A C 1
ATOM 1368 O O . LYS A 1 172 ? 24.793 -8.005 12.301 1.00 55.38 172 LYS A O 1
ATOM 1373 N N . SER A 1 173 ? 24.981 -7.097 10.276 1.00 49.19 173 SER A N 1
ATOM 1374 C CA . SER A 1 173 ? 26.319 -6.544 10.449 1.00 49.19 173 SER A CA 1
ATOM 1375 C C . SER A 1 173 ? 26.675 -5.710 9.223 1.00 49.19 173 SER A C 1
ATOM 1377 O O . SER A 1 173 ? 26.638 -6.203 8.103 1.00 49.19 173 SER A O 1
ATOM 1379 N N . GLN A 1 174 ? 26.949 -4.431 9.497 1.00 45.53 174 GLN A N 1
ATOM 1380 C CA . GLN A 1 174 ? 27.951 -3.566 8.865 1.00 45.53 174 GLN A CA 1
ATOM 1381 C C . GLN A 1 174 ? 27.938 -3.465 7.327 1.00 45.53 174 GLN A C 1
ATOM 1383 O O . GLN A 1 174 ? 28.036 -4.437 6.584 1.00 45.53 174 GLN A O 1
ATOM 1388 N N . GLY A 1 175 ? 27.847 -2.233 6.828 1.00 51.47 175 GLY A N 1
ATOM 1389 C CA . GLY A 1 175 ? 27.886 -1.943 5.401 1.00 51.47 175 GLY A CA 1
ATOM 1390 C C . GLY A 1 175 ? 29.093 -2.561 4.690 1.00 51.47 175 GLY A C 1
ATOM 1391 O O . GLY A 1 175 ? 30.225 -2.178 4.929 1.00 51.47 175 GLY A O 1
ATOM 1392 N N . HIS A 1 176 ? 28.832 -3.485 3.775 1.00 46.94 176 HIS A N 1
ATOM 1393 C CA . HIS A 1 176 ? 29.318 -3.471 2.396 1.00 46.94 176 HIS A CA 1
ATOM 1394 C C . HIS A 1 176 ? 28.620 -4.617 1.667 1.00 46.94 176 HIS A C 1
ATOM 1396 O O . HIS A 1 176 ? 28.601 -5.757 2.123 1.00 46.94 176 HIS A O 1
ATOM 1402 N N . ARG A 1 177 ? 27.985 -4.316 0.537 1.00 50.78 177 ARG A N 1
ATOM 1403 C CA . ARG A 1 177 ? 27.534 -5.356 -0.387 1.00 50.78 177 ARG A CA 1
ATOM 1404 C C . ARG A 1 177 ? 28.750 -5.811 -1.186 1.00 50.78 177 ARG A C 1
ATOM 1406 O O . ARG A 1 177 ? 29.390 -4.951 -1.779 1.00 50.78 177 ARG A O 1
ATOM 1413 N N . SER A 1 178 ? 29.013 -7.114 -1.238 1.00 48.47 178 SER A N 1
ATOM 1414 C CA . SER A 1 178 ? 29.347 -7.886 -2.450 1.00 48.47 178 SER A CA 1
ATOM 1415 C C . SER A 1 178 ? 29.502 -9.358 -2.073 1.00 48.47 178 SER A C 1
ATOM 1417 O O . SER A 1 178 ? 29.984 -9.673 -0.990 1.00 48.47 178 SER A O 1
ATOM 1419 N N . GLY A 1 179 ? 28.973 -10.240 -2.921 1.00 44.81 179 GLY A N 1
ATOM 1420 C CA . GLY A 1 179 ? 28.934 -11.680 -2.694 1.00 44.81 179 GLY A CA 1
ATOM 1421 C C . GLY A 1 179 ? 30.326 -12.294 -2.595 1.00 44.81 179 GLY A C 1
ATOM 1422 O O . GLY A 1 179 ? 31.277 -11.801 -3.193 1.00 44.81 179 GLY A O 1
ATOM 1423 N N . SER A 1 180 ? 30.416 -13.379 -1.832 1.00 47.53 180 SER A N 1
ATOM 1424 C CA . SER A 1 180 ? 31.596 -14.229 -1.758 1.00 47.53 180 SER A CA 1
ATOM 1425 C C . SER A 1 180 ? 31.888 -14.831 -3.132 1.00 47.53 180 SER A C 1
ATOM 1427 O O . SER A 1 180 ? 31.154 -15.707 -3.594 1.00 47.53 180 SER A O 1
ATOM 1429 N N . ILE A 1 181 ? 32.960 -14.374 -3.764 1.00 47.53 181 ILE A N 1
ATOM 1430 C CA . ILE A 1 181 ? 33.672 -15.126 -4.792 1.00 47.53 181 ILE A CA 1
ATOM 1431 C C . ILE A 1 181 ? 35.155 -15.022 -4.425 1.00 47.53 181 ILE A C 1
ATOM 1433 O O . ILE A 1 181 ? 35.603 -13.997 -3.917 1.00 47.53 181 ILE A O 1
ATOM 1437 N N . SER A 1 182 ? 35.839 -16.149 -4.559 1.00 37.91 182 SER A N 1
ATOM 1438 C CA . SER A 1 182 ? 37.132 -16.520 -3.993 1.00 37.91 182 SER A CA 1
ATOM 1439 C C . SER A 1 182 ? 38.270 -15.500 -4.168 1.00 37.91 182 SER A C 1
ATOM 1441 O O . SER A 1 182 ? 38.287 -14.680 -5.079 1.00 37.91 182 SER A O 1
ATOM 1443 N N . ALA A 1 183 ? 39.227 -15.580 -3.247 1.00 44.16 183 ALA A N 1
ATOM 1444 C CA . ALA A 1 183 ? 40.101 -14.512 -2.775 1.00 44.16 183 ALA A CA 1
ATOM 1445 C C . ALA A 1 183 ? 41.319 -14.138 -3.656 1.00 44.16 183 ALA A C 1
ATOM 1447 O O . ALA A 1 183 ? 42.371 -13.877 -3.085 1.00 44.16 183 ALA A O 1
ATOM 1448 N N . ASP A 1 184 ? 41.216 -14.063 -4.990 1.00 45.69 184 ASP A N 1
ATOM 1449 C CA . ASP A 1 184 ? 42.424 -13.843 -5.827 1.00 45.69 184 ASP A CA 1
ATOM 1450 C C . ASP A 1 184 ? 42.439 -12.612 -6.766 1.00 45.69 184 ASP A C 1
ATOM 1452 O O . ASP A 1 184 ? 43.454 -12.336 -7.384 1.00 45.69 184 ASP A O 1
ATOM 1456 N N . GLU A 1 185 ? 41.392 -11.780 -6.845 1.00 49.34 185 GLU A N 1
ATOM 1457 C CA . GLU A 1 185 ? 41.379 -10.618 -7.773 1.00 49.34 185 GLU A CA 1
ATOM 1458 C C . GLU A 1 185 ? 40.871 -9.335 -7.081 1.00 49.34 185 GLU A C 1
ATOM 1460 O O . GLU A 1 185 ? 39.876 -8.708 -7.458 1.00 49.34 185 GLU A O 1
ATOM 1465 N N . SER A 1 186 ? 41.530 -8.965 -5.981 1.00 61.03 186 SER A N 1
ATOM 1466 C CA . SER A 1 186 ? 41.113 -7.865 -5.101 1.00 61.03 186 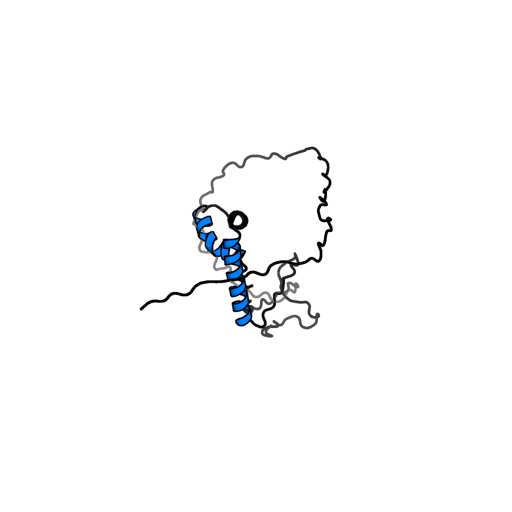SER A CA 1
ATOM 1467 C C . SER A 1 186 ? 41.558 -6.502 -5.637 1.00 61.03 186 SER A C 1
ATOM 1469 O O . SER A 1 186 ? 42.668 -6.048 -5.368 1.00 61.03 186 SER A O 1
ATOM 1471 N N . GLY A 1 187 ? 40.675 -5.829 -6.375 1.00 56.19 187 GLY A N 1
ATOM 1472 C CA . GLY A 1 187 ? 40.850 -4.405 -6.688 1.00 56.19 187 GLY A CA 1
ATOM 1473 C C . GLY A 1 187 ? 40.089 -3.867 -7.894 1.00 56.19 187 GLY A C 1
ATOM 1474 O O . GLY A 1 187 ? 40.289 -2.716 -8.248 1.00 56.19 187 GLY A O 1
ATOM 1475 N N . ARG A 1 188 ? 39.246 -4.661 -8.563 1.00 61.34 188 ARG A N 1
ATOM 1476 C CA . ARG A 1 188 ? 38.496 -4.202 -9.742 1.00 61.34 188 ARG A CA 1
ATOM 1477 C C . ARG A 1 188 ? 36.999 -4.230 -9.482 1.00 61.34 188 ARG A C 1
ATOM 1479 O O . ARG A 1 188 ? 36.454 -5.222 -9.001 1.00 61.34 188 ARG A O 1
ATOM 1486 N N . CYS A 1 189 ? 36.306 -3.151 -9.834 1.00 58.56 189 CYS A N 1
ATOM 1487 C CA . CYS A 1 189 ? 34.850 -3.168 -9.816 1.00 58.56 189 CYS A CA 1
ATOM 1488 C C . CYS A 1 189 ? 34.304 -4.143 -10.869 1.00 58.56 189 CYS A C 1
ATOM 1490 O O . CYS A 1 189 ? 34.482 -3.921 -12.061 1.00 58.56 189 CYS A O 1
ATOM 1492 N N . LEU A 1 190 ? 33.500 -5.125 -10.453 1.00 66.44 190 LEU A N 1
ATOM 1493 C CA . LEU A 1 190 ? 32.837 -6.111 -11.327 1.00 66.44 190 LEU A CA 1
ATOM 1494 C C . LEU A 1 190 ? 31.910 -5.515 -12.410 1.00 66.44 190 LEU A C 1
ATOM 1496 O O . LEU A 1 190 ? 31.427 -6.239 -13.275 1.00 66.44 190 LEU A O 1
ATOM 1500 N N . LYS A 1 191 ? 31.609 -4.212 -12.346 1.00 58.59 191 LYS A N 1
ATOM 1501 C CA . LYS A 1 191 ? 30.734 -3.511 -13.297 1.00 58.59 191 LYS A CA 1
ATOM 1502 C C . LYS A 1 191 ? 31.494 -2.684 -14.340 1.00 58.59 191 LYS A C 1
ATOM 1504 O O . LYS A 1 191 ? 30.937 -2.430 -15.401 1.00 58.59 191 LYS A O 1
ATOM 1509 N N . CYS A 1 192 ? 32.727 -2.258 -14.064 1.00 71.75 192 CYS A N 1
ATOM 1510 C CA . CYS A 1 192 ? 33.521 -1.452 -15.004 1.00 71.75 192 CYS A CA 1
ATOM 1511 C C . CYS A 1 192 ? 34.983 -1.897 -15.152 1.00 71.75 192 CYS A C 1
ATOM 1513 O O . CYS A 1 192 ? 35.701 -1.302 -15.944 1.00 71.75 192 CYS A O 1
ATOM 1515 N N . ASN A 1 193 ? 35.429 -2.918 -14.415 1.00 58.53 193 ASN A N 1
ATOM 1516 C CA . ASN A 1 193 ? 36.806 -3.424 -14.351 1.00 58.53 193 ASN A CA 1
ATOM 1517 C C . ASN A 1 193 ? 37.896 -2.359 -14.124 1.00 58.53 193 ASN A C 1
ATOM 1519 O O . ASN A 1 193 ? 39.080 -2.654 -14.282 1.00 58.53 193 ASN A O 1
ATOM 1523 N N . LEU A 1 194 ? 37.514 -1.148 -13.713 1.00 59.50 194 LEU A N 1
ATOM 1524 C CA . LEU A 1 194 ? 38.441 -0.098 -13.322 1.00 59.50 194 LEU A CA 1
ATOM 1525 C C . LEU A 1 194 ? 38.844 -0.282 -11.860 1.00 59.50 194 LEU A C 1
ATOM 1527 O O . LEU A 1 194 ? 38.034 -0.713 -11.027 1.00 59.50 194 LEU A O 1
ATOM 1531 N N . ARG A 1 195 ? 40.122 0.009 -11.629 1.00 47.84 195 ARG A N 1
ATOM 1532 C CA . ARG A 1 195 ? 40.768 0.107 -10.328 1.00 47.84 195 ARG A CA 1
ATOM 1533 C C . ARG A 1 195 ? 40.522 1.500 -9.766 1.00 47.84 195 ARG A C 1
ATOM 1535 O O . ARG A 1 195 ? 40.611 2.452 -10.576 1.00 47.84 195 ARG A O 1
#

Mean predicted aligned error: 21.72 Å

Secondary structure (DSSP, 8-state):
---------------------------------PPPPPP-------------PPPPPP-SS-SSSSSGGG--------------------PPPPPP-PPP-HHHHHHHHHHHHHHHH-TT--HHHHHHHHHHHHHHS-HHHHHHHHHHHHHHHHHHHHH-TT---------SS-S-------TT-TT--TTT---

Organism: Fusarium oxysporum (NCBI:txid5507)